Protein AF-A0A939RDA8-F1 (afdb_monomer_lite)

pLDDT: mean 87.81, std 14.0, range [32.03, 98.69]

Sequence (303 aa):
MKNTDEQSFYERSKEYAIEKLAKEHYIDKEKCSPEEAKEKAKQRIEALIKPAVIYDIRHSETTLEGIYKRLLISCQNRQQMPNVIKFNKNEKEFSDILKSFNPFEVSKETEEKLYVKFTSIPKFNVNTRHHKNWENFAKSVLDSAKFVSRFKKVEDFKKMIENLDAHFQGSLVLPRLISGEIRGIGLALACDFLKEIGYVEYPKPDVHIKDIIGQLFFKKTKNDKPITDEEAIFKVREIANNANVSAFAVDKILWLIGSGKYYGVNGIEGDIEISADRQEFINEIKKESPFYLYTSRIDAFVL

Foldseek 3Di:
DQPVLLLVVLVLLLQVQLQQQLPQDCCVPVVDDSVVSSVVSNVLLVQQLDADPQQALVDPPHWLLSLLLLLLVLLQPPDCSCVQQVCVVCVVLVCVLCVNSQLLVLLPDDLVSQLVSLVPDVVSVDDPVCSVVSSQSSQQSNLSSVVSVVDPISVSVVVVVCVVCVVPPPDLVQLVVSCVRGRSRDSLSSLVSCCNNNSQLSARLDPLLQVLCCVQQVVDDPPDDTDDRVSSSVVLNSSCVSNVHTSSSSNSSSCCLQFQWRAAGDPRHDIDHDDNCSPVSSVVSCVVDVCSHDDDDPPPPDD

Structure (mmCIF, N/CA/C/O backbone):
data_AF-A0A939RDA8-F1
#
_entry.id   AF-A0A939RDA8-F1
#
loop_
_atom_site.group_PDB
_atom_site.id
_atom_site.type_symbol
_atom_site.label_atom_id
_atom_site.label_alt_id
_atom_site.label_comp_id
_atom_site.label_asym_id
_atom_site.label_entity_id
_atom_site.label_seq_id
_atom_site.pdbx_PDB_ins_code
_atom_site.Cartn_x
_atom_site.Cartn_y
_atom_site.Cartn_z
_atom_site.occupancy
_atom_site.B_iso_or_equiv
_atom_site.auth_seq_id
_atom_site.auth_comp_id
_atom_site.auth_asym_id
_atom_site.auth_atom_id
_atom_site.pdbx_PDB_model_num
ATOM 1 N N . MET A 1 1 ? -16.575 -23.150 14.965 1.00 38.44 1 MET A N 1
ATOM 2 C CA . MET A 1 1 ? -17.420 -22.123 15.619 1.00 38.44 1 MET A CA 1
ATOM 3 C C . MET A 1 1 ? -16.765 -20.781 15.349 1.00 38.44 1 MET A C 1
ATOM 5 O O . MET A 1 1 ? -15.559 -20.703 15.536 1.00 38.44 1 MET A O 1
ATOM 9 N N . LYS A 1 2 ? -17.496 -19.780 14.838 1.00 44.53 2 LYS A N 1
ATOM 10 C CA . LYS A 1 2 ? -16.940 -18.430 14.645 1.00 44.53 2 LYS A CA 1
ATOM 11 C C . LYS A 1 2 ? -16.519 -17.883 16.007 1.00 44.53 2 LYS A C 1
ATOM 13 O O . LYS A 1 2 ? -17.305 -17.974 16.949 1.00 44.53 2 LYS A O 1
ATOM 18 N N . ASN A 1 3 ? -15.302 -17.361 16.113 1.00 52.97 3 ASN A N 1
ATOM 19 C CA . ASN A 1 3 ? -14.880 -16.677 17.324 1.00 52.97 3 ASN A CA 1
ATOM 20 C C . ASN A 1 3 ? -15.611 -15.327 17.373 1.00 52.97 3 ASN A C 1
ATOM 22 O O . ASN A 1 3 ? -15.297 -14.420 16.601 1.00 52.97 3 ASN A O 1
ATOM 26 N N . THR A 1 4 ? -16.633 -15.222 18.226 1.00 59.22 4 THR A N 1
ATOM 27 C CA . THR A 1 4 ? -17.457 -14.013 18.391 1.00 59.22 4 THR A CA 1
ATOM 28 C C . THR A 1 4 ? -16.614 -12.787 18.733 1.00 59.22 4 THR A C 1
ATOM 30 O O . THR A 1 4 ? -16.971 -11.672 18.351 1.00 59.22 4 THR A O 1
ATOM 33 N N . ASP A 1 5 ? -15.459 -12.997 19.366 1.00 67.25 5 ASP A N 1
ATOM 34 C CA . ASP A 1 5 ? -14.543 -11.925 19.732 1.00 67.25 5 ASP A CA 1
ATOM 35 C C . ASP A 1 5 ? -13.880 -11.312 18.496 1.00 67.25 5 ASP A C 1
ATOM 37 O O . ASP A 1 5 ? -13.836 -10.095 18.378 1.00 67.25 5 ASP A O 1
ATOM 41 N N . GLU A 1 6 ? -13.453 -12.097 17.507 1.00 66.19 6 GLU A N 1
ATOM 42 C CA . GLU A 1 6 ? -12.806 -11.536 16.311 1.00 66.19 6 GLU A CA 1
ATOM 43 C C . GLU A 1 6 ? -13.795 -10.853 15.358 1.00 66.19 6 GLU A C 1
ATOM 45 O O . GLU A 1 6 ? -13.465 -9.818 14.779 1.00 66.19 6 GLU A O 1
ATOM 50 N N . GLN A 1 7 ? -15.038 -11.343 15.262 1.00 66.31 7 GLN A N 1
ATOM 51 C CA . GLN A 1 7 ? -16.107 -10.599 14.583 1.00 66.31 7 GLN A CA 1
ATOM 52 C C . GLN A 1 7 ? -16.336 -9.237 15.259 1.00 66.31 7 GLN A C 1
ATOM 54 O O . GLN A 1 7 ? -16.459 -8.213 14.587 1.00 66.31 7 GLN A O 1
ATOM 59 N N . SER A 1 8 ? -16.325 -9.205 16.595 1.00 80.88 8 SER A N 1
ATOM 60 C CA . SER A 1 8 ? -16.447 -7.957 17.352 1.00 80.88 8 SER A CA 1
ATOM 61 C C . SER A 1 8 ? -15.227 -7.035 17.213 1.00 80.88 8 SER A C 1
ATOM 63 O O . SER A 1 8 ? -15.342 -5.842 17.484 1.00 80.88 8 SER A O 1
ATOM 65 N N . PHE A 1 9 ? -14.055 -7.548 16.815 1.00 90.75 9 PHE A N 1
ATOM 66 C CA . PHE A 1 9 ? -12.846 -6.735 16.665 1.00 90.75 9 PHE A CA 1
ATOM 67 C C . PHE A 1 9 ? -12.970 -5.756 15.503 1.00 90.75 9 PHE A C 1
ATOM 69 O O . PHE A 1 9 ? -12.681 -4.568 15.659 1.00 90.75 9 PHE A O 1
ATOM 76 N N . TYR A 1 10 ? -13.401 -6.251 14.341 1.00 93.06 10 TYR A N 1
ATOM 77 C CA . TYR A 1 10 ? -13.527 -5.429 13.142 1.00 93.06 10 TYR A CA 1
ATOM 78 C C . TYR A 1 10 ? -14.544 -4.300 13.342 1.00 93.06 10 TYR A C 1
ATOM 80 O O . TYR A 1 10 ? -14.212 -3.139 13.105 1.00 93.06 10 TYR A O 1
ATOM 88 N N . GLU A 1 11 ? -15.737 -4.619 13.852 1.00 92.94 11 GLU A N 1
ATOM 89 C CA . GLU A 1 11 ? -16.788 -3.619 14.084 1.00 92.94 11 GLU A CA 1
ATOM 90 C C . GLU A 1 11 ? -16.363 -2.565 15.111 1.00 92.94 11 GLU A C 1
ATOM 92 O O . GLU A 1 11 ? -16.561 -1.375 14.882 1.00 92.94 11 GLU A O 1
ATOM 97 N N . ARG A 1 12 ? -15.679 -2.962 16.193 1.00 93.12 12 ARG A N 1
ATOM 98 C CA . ARG A 1 12 ? -15.132 -2.001 17.166 1.00 93.12 12 ARG A CA 1
ATOM 99 C C . ARG A 1 12 ? -14.032 -1.126 16.589 1.00 93.12 12 ARG A C 1
ATOM 101 O O . ARG A 1 12 ? -13.995 0.068 16.857 1.00 93.12 12 ARG A O 1
ATOM 108 N N . SER A 1 13 ? -13.156 -1.700 15.769 1.00 95.25 13 SER A N 1
ATOM 109 C CA . SER A 1 13 ? -12.127 -0.930 15.060 1.00 95.25 13 SER A CA 1
ATOM 110 C C . SER A 1 13 ? -12.766 0.103 14.131 1.00 95.25 13 SER A C 1
ATOM 112 O O . SER A 1 13 ? -12.317 1.247 14.062 1.00 95.25 13 SER A O 1
ATOM 114 N N . LYS A 1 14 ? -13.839 -0.289 13.434 1.00 96.06 14 LYS A N 1
ATOM 115 C CA . LYS A 1 14 ? -14.602 0.601 12.560 1.00 96.06 14 LYS A CA 1
ATOM 116 C C . LYS A 1 14 ? -15.269 1.724 13.348 1.00 96.06 14 LYS A C 1
ATOM 118 O O . LYS A 1 14 ? -15.107 2.882 12.970 1.00 96.06 14 LYS A O 1
ATOM 123 N N . GLU A 1 15 ? -15.960 1.397 14.435 1.00 95.75 15 GLU A N 1
ATOM 124 C CA . GLU A 1 15 ? -16.638 2.386 15.275 1.00 95.75 15 GLU A CA 1
ATOM 125 C C . GLU A 1 15 ? -15.646 3.377 15.893 1.00 95.75 15 GLU A C 1
ATOM 127 O O . GLU A 1 15 ? -15.841 4.583 15.765 1.00 95.75 15 GLU A O 1
ATOM 132 N N . TYR A 1 16 ? -14.519 2.898 16.432 1.00 96.19 16 TYR A N 1
ATOM 133 C CA . TYR A 1 16 ? -13.460 3.762 16.962 1.00 96.19 16 TYR A CA 1
ATOM 134 C C . TYR A 1 16 ? -12.966 4.776 15.921 1.00 96.19 16 TYR A C 1
ATOM 136 O O . TYR A 1 16 ? -12.852 5.972 16.197 1.00 96.19 16 TYR A O 1
ATOM 144 N N . ALA A 1 17 ? -12.692 4.321 14.693 1.00 96.75 17 ALA A N 1
ATOM 145 C CA . ALA A 1 17 ? -12.254 5.209 13.620 1.00 96.75 17 ALA A CA 1
ATOM 146 C C . ALA A 1 17 ? -13.326 6.259 13.265 1.00 96.75 17 ALA A C 1
ATOM 148 O O . ALA A 1 17 ? -12.982 7.416 13.013 1.00 96.75 17 ALA A O 1
ATOM 149 N N . ILE A 1 18 ? -14.611 5.874 13.269 1.00 97.62 18 ILE A N 1
ATOM 150 C CA . ILE A 1 18 ? -15.746 6.780 13.029 1.00 97.62 18 ILE A CA 1
ATOM 151 C C . ILE A 1 18 ? -15.811 7.844 14.119 1.00 97.62 18 ILE A C 1
ATOM 153 O O . ILE A 1 18 ? -15.819 9.032 13.804 1.00 97.62 18 ILE A O 1
ATOM 157 N N . GLU A 1 19 ? -15.835 7.438 15.386 1.00 96.88 19 GLU A N 1
ATOM 158 C CA . GLU A 1 19 ? -15.962 8.351 16.522 1.00 96.88 19 GLU A CA 1
ATOM 159 C C . GLU A 1 19 ? -14.789 9.327 16.595 1.00 96.88 19 GLU A C 1
ATOM 161 O O . GLU A 1 19 ? -14.977 10.532 16.792 1.00 96.88 19 GLU A O 1
ATOM 166 N N . LYS A 1 20 ? -13.576 8.829 16.350 1.00 96.25 20 LYS A N 1
ATOM 167 C CA . LYS A 1 20 ? -12.375 9.656 16.365 1.00 96.25 20 LYS A CA 1
ATOM 168 C C . LYS A 1 20 ? -12.362 10.687 15.240 1.00 96.25 20 LYS A C 1
ATOM 170 O O . LYS A 1 20 ? -12.092 11.862 15.491 1.00 96.25 20 LYS A O 1
ATOM 175 N N . LEU A 1 21 ? -12.684 10.276 14.012 1.00 96.88 21 LEU A N 1
ATOM 176 C CA . LEU A 1 21 ? -12.775 11.191 12.874 1.00 96.88 21 LEU A CA 1
ATOM 177 C C . LEU A 1 21 ? -13.905 12.219 13.065 1.00 96.88 21 LEU A C 1
ATOM 179 O O . LEU A 1 21 ? -13.706 13.405 12.791 1.00 96.88 21 LEU A O 1
ATOM 183 N N . ALA A 1 22 ? -15.068 11.778 13.557 1.00 97.75 22 ALA A N 1
ATOM 184 C CA . ALA A 1 22 ? -16.199 12.641 13.892 1.00 97.75 22 ALA A CA 1
ATOM 185 C C . ALA A 1 22 ? -15.774 13.743 14.867 1.00 97.75 22 ALA A C 1
ATOM 187 O O . ALA A 1 22 ? -15.977 14.924 14.590 1.00 97.75 22 ALA A O 1
ATOM 188 N N . LYS A 1 23 ? -15.113 13.364 15.963 1.00 97.38 23 LYS A N 1
ATOM 189 C CA . LYS A 1 23 ? -14.640 14.290 16.991 1.00 97.38 23 LYS A CA 1
ATOM 190 C C . LYS A 1 23 ? -13.572 15.254 16.472 1.00 97.38 23 LYS A C 1
ATOM 192 O O . LYS A 1 23 ? -13.811 16.456 16.416 1.00 97.38 23 LYS A O 1
ATOM 197 N N . GLU A 1 24 ? -12.414 14.743 16.055 1.00 97.00 24 GLU A N 1
ATOM 198 C CA . GLU A 1 24 ? -11.230 15.582 15.807 1.00 97.00 24 GLU A CA 1
ATOM 199 C C . GLU A 1 24 ? -11.318 16.436 14.540 1.00 97.00 24 GLU A C 1
ATOM 201 O O . GLU A 1 24 ? -10.601 17.434 14.405 1.00 97.00 24 GLU A O 1
ATOM 206 N N . HIS A 1 25 ? -12.141 16.031 13.574 1.00 96.06 25 HIS A N 1
ATOM 207 C CA . HIS A 1 25 ? -12.300 16.776 12.336 1.00 96.06 25 HIS A CA 1
ATOM 208 C C . HIS A 1 25 ? -13.649 17.478 12.279 1.00 96.06 25 HIS A C 1
ATOM 210 O O . HIS A 1 25 ? -13.706 18.706 12.280 1.00 96.06 25 HIS A O 1
ATOM 216 N N . TYR A 1 26 ? -14.739 16.722 12.248 1.00 96.75 26 TYR A N 1
ATOM 217 C CA . TYR A 1 26 ? -16.038 17.308 11.943 1.00 96.75 26 TYR A CA 1
ATOM 218 C C . TYR A 1 26 ? -16.594 18.159 13.092 1.00 96.75 26 TYR A C 1
ATOM 220 O O . TYR A 1 26 ? -17.132 19.232 12.835 1.00 96.75 26 TYR A O 1
ATOM 228 N N . ILE A 1 27 ? -16.418 17.753 14.353 1.00 97.44 27 ILE A N 1
ATOM 229 C CA . ILE A 1 27 ? -16.834 18.555 15.516 1.00 97.44 27 ILE A CA 1
ATOM 230 C C . ILE A 1 27 ? -15.793 19.643 15.807 1.00 97.44 27 ILE A C 1
ATOM 232 O O . ILE A 1 27 ? -16.111 20.834 15.825 1.00 97.44 27 ILE A O 1
ATOM 236 N N . ASP A 1 28 ? -14.531 19.263 16.010 1.00 96.31 28 ASP A N 1
ATOM 237 C CA . ASP A 1 28 ? -13.519 20.196 16.511 1.00 96.31 28 ASP A CA 1
ATOM 238 C C . ASP A 1 28 ? -13.074 21.227 15.467 1.00 96.31 28 ASP A C 1
ATOM 240 O O . ASP A 1 28 ? -12.824 22.384 15.828 1.00 96.31 28 ASP A O 1
ATOM 244 N N . LYS A 1 29 ? -13.008 20.849 14.182 1.00 94.31 29 LYS A N 1
ATOM 245 C CA . LYS A 1 29 ? -12.566 21.739 13.093 1.00 94.31 29 LYS A CA 1
ATOM 246 C C . LYS A 1 29 ? -13.738 22.295 12.288 1.00 94.31 29 LYS A C 1
ATOM 248 O O . LYS A 1 29 ? -13.811 23.510 12.133 1.00 94.31 29 LYS A O 1
ATOM 253 N N . GLU A 1 30 ? -14.656 21.449 11.816 1.00 94.62 30 GLU A N 1
ATOM 254 C CA . GLU A 1 30 ? -15.789 21.898 10.983 1.00 94.62 30 GLU A CA 1
ATOM 255 C C . GLU A 1 30 ? -17.011 22.380 11.780 1.00 94.62 30 GLU A C 1
ATOM 257 O O . GLU A 1 30 ? -17.915 22.967 11.193 1.00 94.62 30 GLU A O 1
ATOM 262 N N . LYS A 1 31 ? -17.045 22.183 13.106 1.00 96.25 31 LYS A N 1
ATOM 263 C CA . LYS A 1 31 ? -18.152 22.620 13.980 1.00 96.25 31 LYS A CA 1
ATOM 264 C C . LYS A 1 31 ? -19.515 22.017 13.611 1.00 96.25 31 LYS A C 1
ATOM 266 O O . LYS A 1 31 ? -20.548 22.639 13.847 1.00 96.25 31 LYS A O 1
ATOM 271 N N . CYS A 1 32 ? -19.520 20.799 13.073 1.00 95.81 32 CYS A N 1
ATOM 272 C CA . CYS A 1 32 ? -20.734 20.012 12.856 1.00 95.81 32 CYS A CA 1
ATOM 273 C C . CYS A 1 32 ? -21.397 19.630 14.193 1.00 95.81 32 CYS A C 1
ATOM 275 O O . CYS A 1 32 ? -20.727 19.518 15.225 1.00 95.81 32 CYS A O 1
ATOM 277 N N . SER A 1 33 ? -22.705 19.358 14.162 1.00 97.69 33 SER A N 1
ATOM 278 C CA . SER A 1 33 ? -23.384 18.678 15.279 1.00 97.69 33 SER A CA 1
ATOM 279 C C . SER A 1 33 ? -22.836 17.250 15.469 1.00 97.69 33 SER A C 1
ATOM 281 O O . SER A 1 33 ? -22.337 16.670 14.499 1.00 97.69 33 SER A O 1
ATOM 283 N N . PRO A 1 34 ? -22.916 16.652 16.675 1.00 97.56 34 PRO A N 1
ATOM 284 C CA . PRO A 1 34 ? -22.440 15.285 16.906 1.00 97.56 34 PRO A CA 1
ATOM 285 C C . PRO A 1 34 ? -23.037 14.245 15.947 1.00 97.56 34 PRO A C 1
ATOM 287 O O . PRO A 1 34 ? -22.317 13.386 15.437 1.00 97.56 34 PRO A O 1
ATOM 290 N N . GLU A 1 35 ? -24.333 14.344 15.659 1.00 97.12 35 GLU A N 1
ATOM 291 C CA . GLU A 1 35 ? -25.050 13.436 14.764 1.00 97.12 35 GLU A CA 1
ATOM 292 C C . GLU A 1 35 ? -24.563 13.574 13.317 1.00 97.12 35 GLU A C 1
ATOM 294 O O . GLU A 1 35 ? -24.248 12.578 12.662 1.00 97.12 35 GLU A O 1
ATOM 299 N N . GLU A 1 36 ? -24.436 14.811 12.831 1.00 97.50 36 GLU A N 1
ATOM 300 C CA . GLU A 1 36 ? -23.928 15.097 11.487 1.00 97.50 36 GLU A CA 1
ATOM 301 C C . GLU A 1 36 ? -22.466 14.659 11.332 1.00 97.50 36 GLU A C 1
ATOM 303 O O . GLU A 1 36 ? -22.092 14.059 10.323 1.00 97.50 36 GLU A O 1
ATOM 308 N N . ALA A 1 37 ? -21.637 14.925 12.343 1.00 97.75 37 ALA A N 1
ATOM 309 C CA . ALA A 1 37 ? -20.233 14.544 12.357 1.00 97.75 37 ALA A CA 1
ATOM 310 C C . ALA A 1 37 ? -20.053 13.025 12.256 1.00 97.75 37 ALA A C 1
ATOM 312 O O . ALA A 1 37 ? -19.217 12.552 11.480 1.00 97.75 37 ALA A O 1
ATOM 313 N N . LYS A 1 38 ? -20.853 12.261 13.011 1.00 97.88 38 LYS A N 1
ATOM 314 C CA . LYS A 1 38 ? -20.822 10.796 12.986 1.00 97.88 38 LYS A CA 1
ATOM 315 C C . LYS A 1 38 ? -21.225 10.251 11.619 1.00 97.88 38 LYS A C 1
ATOM 317 O O . LYS A 1 38 ? -20.547 9.369 11.094 1.00 97.88 38 LYS A O 1
ATOM 322 N N . GLU A 1 39 ? -22.274 10.804 11.015 1.00 97.56 39 GLU A N 1
ATOM 323 C CA . GLU A 1 39 ? -22.736 10.382 9.691 1.00 97.56 39 GLU A CA 1
ATOM 324 C C . GLU A 1 39 ? -21.702 10.692 8.595 1.00 97.56 39 GLU A C 1
ATOM 326 O O . GLU A 1 39 ? -21.348 9.808 7.812 1.00 97.56 39 GLU A O 1
ATOM 331 N N . LYS A 1 40 ? -21.118 11.899 8.585 1.00 95.88 40 LYS A N 1
ATOM 332 C CA . LYS A 1 40 ? -20.044 12.257 7.641 1.00 95.88 40 LYS A CA 1
ATOM 333 C C . LYS A 1 40 ? -18.812 11.356 7.794 1.00 95.88 40 LYS A C 1
ATOM 335 O O . LYS A 1 40 ? -18.262 10.880 6.797 1.00 95.88 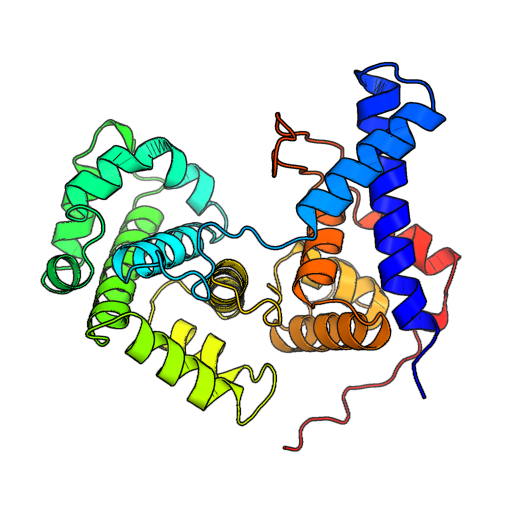40 LYS A O 1
ATOM 340 N N . ALA A 1 41 ? -18.389 11.086 9.031 1.00 96.88 41 ALA A N 1
ATOM 341 C CA . ALA A 1 41 ? -17.267 10.191 9.310 1.00 96.88 41 ALA A CA 1
ATOM 342 C C . ALA A 1 41 ? -17.539 8.759 8.834 1.00 96.88 41 ALA A C 1
ATOM 344 O O . ALA A 1 41 ? -16.684 8.151 8.183 1.00 96.88 41 ALA A O 1
ATOM 345 N N . LYS A 1 42 ? -18.747 8.247 9.090 1.00 96.62 42 LYS A N 1
ATOM 346 C CA . LYS A 1 42 ? -19.192 6.933 8.623 1.00 96.62 42 LYS A CA 1
ATOM 347 C C . LYS A 1 42 ? -19.158 6.833 7.101 1.00 96.62 42 LYS A C 1
ATOM 349 O O . LYS A 1 42 ? -18.543 5.904 6.583 1.00 96.62 42 LYS A O 1
ATOM 354 N N . GLN A 1 43 ? -19.734 7.801 6.388 1.00 94.75 43 GLN A N 1
ATOM 355 C CA . GLN A 1 43 ? -19.733 7.827 4.920 1.00 94.75 43 GLN A CA 1
ATOM 356 C C . GLN A 1 43 ? -18.311 7.792 4.350 1.00 94.75 43 GLN A C 1
ATOM 358 O O . GLN A 1 43 ? -18.015 7.009 3.443 1.00 94.75 43 GLN A O 1
ATOM 363 N N . ARG A 1 44 ? -17.396 8.585 4.923 1.00 94.75 44 ARG A N 1
ATOM 364 C CA . ARG A 1 44 ? -15.987 8.607 4.510 1.00 94.75 44 ARG A CA 1
ATOM 365 C C . ARG A 1 44 ? -15.284 7.274 4.759 1.00 94.75 44 ARG A C 1
ATOM 367 O O . ARG A 1 44 ? -14.608 6.771 3.862 1.00 94.75 44 ARG A O 1
ATOM 374 N N . ILE A 1 45 ? -15.465 6.664 5.928 1.00 94.94 45 ILE A N 1
ATOM 375 C CA . ILE A 1 45 ? -14.861 5.359 6.236 1.00 94.94 45 ILE A CA 1
ATOM 376 C C . ILE A 1 45 ? -15.431 4.258 5.338 1.00 94.94 45 ILE A C 1
ATOM 378 O O . ILE A 1 45 ? -14.664 3.460 4.803 1.00 94.94 45 ILE A O 1
ATOM 382 N N . GLU A 1 46 ? -16.742 4.239 5.098 1.00 93.56 46 GLU A N 1
ATOM 383 C CA . GLU A 1 46 ? -17.390 3.258 4.218 1.00 93.56 46 GLU A CA 1
ATOM 384 C C . GLU A 1 46 ? -16.947 3.372 2.756 1.00 93.56 46 GLU A C 1
ATOM 386 O O . GLU A 1 46 ? -16.892 2.363 2.047 1.00 93.56 46 GLU A O 1
ATOM 391 N N . ALA A 1 47 ? -16.593 4.575 2.305 1.00 91.69 47 ALA A N 1
ATOM 392 C CA . ALA A 1 47 ? -15.985 4.779 0.999 1.00 91.69 47 ALA A CA 1
ATOM 393 C C . ALA A 1 47 ? -14.527 4.285 0.951 1.00 91.69 47 ALA A C 1
ATOM 395 O O . ALA A 1 47 ? -14.117 3.712 -0.057 1.00 91.69 47 ALA A O 1
ATOM 396 N N . LEU A 1 48 ? -13.757 4.467 2.031 1.00 91.69 48 LEU A N 1
ATOM 397 C CA . LEU A 1 48 ? -12.334 4.105 2.108 1.00 91.69 48 LEU A CA 1
ATOM 398 C C . LEU A 1 48 ? -12.082 2.598 2.230 1.00 91.69 48 LEU A C 1
ATOM 400 O O . LEU A 1 48 ? -11.091 2.103 1.691 1.00 91.69 48 LEU A O 1
ATOM 404 N N . ILE A 1 49 ? -12.961 1.861 2.917 1.00 91.25 49 ILE A N 1
ATOM 405 C CA . ILE A 1 49 ? -12.853 0.397 3.086 1.00 91.25 49 ILE A CA 1
ATOM 406 C C . ILE A 1 49 ? -13.294 -0.396 1.847 1.00 91.25 49 ILE A C 1
ATOM 408 O O . ILE A 1 49 ? -13.284 -1.627 1.871 1.00 91.25 49 ILE A O 1
ATOM 412 N N . LYS A 1 50 ? -13.659 0.289 0.759 1.00 86.88 50 LYS A N 1
ATOM 413 C CA . LYS A 1 50 ? -13.896 -0.313 -0.554 1.00 86.88 50 LYS A CA 1
ATOM 414 C C . LYS A 1 50 ? -12.641 -0.137 -1.420 1.00 86.88 50 LYS A C 1
ATOM 416 O O . LYS A 1 50 ? -12.099 0.968 -1.471 1.00 86.88 50 LYS A O 1
ATOM 421 N N . PRO A 1 51 ? -12.155 -1.192 -2.094 1.00 76.69 51 PRO A N 1
ATOM 422 C CA . PRO A 1 51 ? -11.005 -1.079 -2.985 1.00 76.69 51 PRO A CA 1
ATOM 423 C C . PRO A 1 51 ? -11.291 -0.096 -4.126 1.00 76.69 51 PRO A C 1
ATOM 425 O O . PRO A 1 51 ? -12.409 -0.023 -4.639 1.00 76.69 51 PRO A O 1
ATOM 428 N N . ALA A 1 52 ? -10.270 0.663 -4.525 1.00 69.50 52 ALA A N 1
ATOM 429 C CA . ALA A 1 52 ? -10.370 1.553 -5.672 1.00 69.50 52 ALA A CA 1
ATOM 430 C C . ALA A 1 52 ? -10.423 0.735 -6.970 1.00 69.50 52 ALA A C 1
ATOM 432 O O . ALA A 1 52 ? -9.594 -0.139 -7.203 1.00 69.50 52 ALA A O 1
ATOM 433 N N . VAL A 1 53 ? -11.373 1.072 -7.837 1.00 67.62 53 VAL A N 1
ATOM 434 C CA . VAL A 1 53 ? -11.630 0.363 -9.101 1.00 67.62 53 VAL A CA 1
ATOM 435 C C . VAL A 1 53 ? -10.548 0.622 -10.165 1.00 67.62 53 VAL A C 1
ATOM 437 O O . VAL A 1 53 ? -10.355 -0.177 -11.072 1.00 67.62 53 VAL A O 1
ATOM 440 N N . ILE A 1 54 ? -9.802 1.724 -10.050 1.00 63.59 54 ILE A N 1
ATOM 441 C CA . ILE A 1 54 ? -8.948 2.264 -11.127 1.00 63.59 54 ILE A CA 1
ATOM 442 C C . ILE A 1 54 ? -7.865 1.279 -11.602 1.00 63.59 54 ILE A C 1
ATOM 444 O O . ILE A 1 54 ? -7.521 1.267 -12.781 1.00 63.59 54 ILE A O 1
ATOM 448 N N . TYR A 1 55 ? -7.319 0.460 -10.702 1.00 62.91 55 TYR A N 1
ATOM 449 C CA . TYR A 1 55 ? -6.290 -0.534 -11.035 1.00 62.91 55 TYR A CA 1
ATOM 450 C C . TYR A 1 55 ? -6.799 -1.970 -10.941 1.00 62.91 55 TYR A C 1
ATOM 452 O O . TYR A 1 55 ? -6.018 -2.904 -11.119 1.00 62.91 55 TYR A O 1
ATOM 460 N N . ASP A 1 56 ? -8.087 -2.146 -10.656 1.00 75.94 56 ASP A N 1
ATOM 461 C CA . ASP A 1 56 ? -8.682 -3.455 -10.483 1.00 75.94 56 ASP A CA 1
ATOM 462 C C . ASP A 1 56 ? -8.695 -4.186 -11.822 1.00 75.94 56 ASP A C 1
ATOM 464 O O . ASP A 1 56 ? -9.466 -3.860 -12.725 1.00 75.94 56 ASP A O 1
ATOM 468 N N . ILE A 1 57 ? -7.840 -5.202 -11.937 1.00 74.56 57 ILE A N 1
ATOM 469 C CA . ILE A 1 57 ? -7.649 -5.921 -13.193 1.00 74.56 57 ILE A CA 1
ATOM 470 C C . ILE A 1 57 ? -8.918 -6.647 -13.635 1.00 74.56 57 ILE A C 1
ATOM 472 O O . ILE A 1 57 ? -9.001 -7.066 -14.785 1.00 74.56 57 ILE A O 1
ATOM 476 N N . ARG A 1 58 ? -9.919 -6.818 -12.764 1.00 68.31 58 ARG A N 1
ATOM 477 C CA . ARG A 1 58 ? -11.222 -7.389 -13.131 1.00 68.31 58 ARG A CA 1
ATOM 478 C C . ARG A 1 58 ? -12.007 -6.470 -14.072 1.00 68.31 58 ARG A C 1
ATOM 480 O O . ARG A 1 58 ? -12.924 -6.946 -14.736 1.00 68.31 58 ARG A O 1
ATOM 487 N N . HIS A 1 59 ? -11.621 -5.200 -14.196 1.00 73.19 59 HIS A N 1
ATOM 488 C CA . HIS A 1 59 ? -12.177 -4.282 -15.181 1.00 73.19 59 HIS A CA 1
ATOM 489 C C . HIS A 1 59 ? -11.556 -4.498 -16.566 1.00 73.19 59 HIS A C 1
ATOM 491 O O . HIS A 1 59 ? -10.358 -4.733 -16.718 1.00 73.19 59 HIS A O 1
ATOM 497 N N . SER A 1 60 ? -12.388 -4.412 -17.606 1.00 66.81 60 SER A N 1
ATOM 498 C CA . SER A 1 60 ? -11.991 -4.668 -18.998 1.00 66.81 60 SER A CA 1
ATOM 499 C C . SER A 1 60 ? -11.007 -3.645 -19.569 1.00 66.81 60 SER A C 1
ATOM 501 O O . SER A 1 60 ? -10.390 -3.908 -20.594 1.00 66.81 60 SER A O 1
ATOM 503 N N . GLU A 1 61 ? -10.870 -2.482 -18.931 1.00 76.81 61 GLU A N 1
ATOM 504 C CA . GLU A 1 61 ? -10.021 -1.379 -19.397 1.00 76.81 61 GLU A CA 1
ATOM 505 C C . GLU A 1 61 ? -8.583 -1.449 -18.864 1.00 76.81 61 GLU A C 1
ATOM 507 O O . GLU A 1 61 ? -7.731 -0.663 -19.276 1.00 76.81 61 GLU A O 1
ATOM 512 N N . THR A 1 62 ? -8.278 -2.373 -17.947 1.00 85.06 62 THR A N 1
ATOM 513 C CA . THR A 1 62 ? -6.924 -2.489 -17.400 1.00 85.06 62 THR A CA 1
ATOM 514 C C . THR A 1 62 ? -5.942 -2.972 -18.465 1.00 85.06 62 THR A C 1
ATOM 516 O O . THR A 1 62 ? -6.187 -3.965 -19.146 1.00 85.06 62 THR A O 1
ATOM 519 N N . THR A 1 63 ? -4.792 -2.302 -18.569 1.00 93.06 63 THR A N 1
ATOM 520 C CA . THR A 1 63 ? -3.702 -2.645 -19.494 1.00 93.06 63 THR A CA 1
ATOM 521 C C . THR A 1 63 ? -2.449 -3.114 -18.750 1.00 93.06 63 THR A C 1
ATOM 523 O O . THR A 1 63 ? -2.323 -2.935 -17.534 1.00 93.06 63 THR A O 1
ATOM 526 N N . LEU A 1 64 ? -1.482 -3.694 -19.471 1.00 95.69 64 LEU A N 1
ATOM 527 C CA . LEU A 1 64 ? -0.182 -4.058 -18.890 1.00 95.69 64 LEU A CA 1
ATOM 528 C C . LEU A 1 64 ? 0.597 -2.817 -18.427 1.00 95.69 64 LEU A C 1
ATOM 530 O O . LEU A 1 64 ? 1.279 -2.876 -17.407 1.00 95.69 64 LEU A O 1
ATOM 534 N N . GLU A 1 65 ? 0.450 -1.687 -19.119 1.00 96.00 65 GLU A N 1
ATOM 535 C CA . GLU A 1 65 ? 0.978 -0.381 -18.714 1.00 96.00 65 GLU A CA 1
ATOM 536 C C . GLU A 1 65 ? 0.369 0.070 -17.381 1.00 96.00 65 GLU A C 1
ATOM 538 O O . GLU A 1 65 ? 1.087 0.533 -16.494 1.00 96.00 65 GLU A O 1
ATOM 543 N N . GLY A 1 66 ? -0.944 -0.119 -17.201 1.00 94.06 66 GLY A N 1
ATOM 544 C CA . GLY A 1 66 ? -1.639 0.173 -15.946 1.00 94.06 66 GLY A CA 1
ATOM 545 C C . GLY A 1 66 ? -1.141 -0.691 -14.784 1.00 94.06 66 GLY A C 1
ATOM 546 O O . GLY A 1 66 ? -0.840 -0.168 -13.708 1.00 94.06 66 GLY A O 1
ATOM 547 N N . ILE A 1 67 ? -0.975 -1.998 -15.016 1.00 95.12 67 ILE A N 1
ATOM 548 C CA . ILE A 1 67 ? -0.413 -2.938 -14.032 1.00 95.12 67 ILE A CA 1
ATOM 549 C C . ILE A 1 67 ? 1.025 -2.547 -13.677 1.00 95.12 67 ILE A C 1
ATOM 551 O O . ILE A 1 67 ? 1.373 -2.458 -12.498 1.00 95.12 67 ILE A O 1
ATOM 555 N N . TYR A 1 68 ? 1.851 -2.263 -14.685 1.00 97.50 68 TYR A N 1
ATOM 556 C CA . TYR A 1 68 ? 3.228 -1.827 -14.490 1.00 97.50 68 TYR A CA 1
ATOM 557 C C . TYR A 1 68 ? 3.292 -0.530 -13.680 1.00 97.50 68 TYR A C 1
ATOM 559 O O . TYR A 1 68 ? 3.993 -0.469 -12.671 1.00 97.50 68 TYR A O 1
ATOM 567 N N . LYS A 1 69 ? 2.497 0.481 -14.040 1.00 96.00 69 LYS A N 1
ATOM 568 C CA . LYS A 1 69 ? 2.403 1.744 -13.300 1.00 96.00 69 LYS A CA 1
ATOM 569 C C . LYS A 1 69 ? 2.013 1.516 -11.836 1.00 96.00 69 LYS A C 1
ATOM 571 O O . LYS A 1 69 ? 2.650 2.079 -10.945 1.00 96.00 69 LYS A O 1
ATOM 576 N N . ARG A 1 70 ? 1.016 0.668 -11.558 1.00 94.50 70 ARG A N 1
ATOM 577 C CA . ARG A 1 70 ? 0.594 0.337 -10.185 1.00 94.50 70 ARG A CA 1
ATOM 578 C C . ARG A 1 70 ? 1.706 -0.342 -9.387 1.00 94.50 70 ARG A C 1
ATOM 580 O O . ARG A 1 70 ? 1.926 0.003 -8.225 1.00 94.50 70 ARG A O 1
ATOM 587 N N . LEU A 1 71 ? 2.459 -1.239 -10.017 1.00 95.81 71 LEU A N 1
ATOM 588 C CA . LEU A 1 71 ? 3.627 -1.878 -9.417 1.00 95.81 71 LEU A CA 1
ATOM 589 C C . LEU A 1 71 ? 4.731 -0.862 -9.074 1.00 95.81 71 LEU A C 1
ATOM 591 O O . LEU A 1 71 ? 5.307 -0.934 -7.988 1.00 95.81 71 LEU A O 1
ATOM 595 N N . LEU A 1 72 ? 4.975 0.142 -9.927 1.00 96.56 72 LEU A N 1
ATOM 596 C CA . LEU A 1 72 ? 5.923 1.227 -9.629 1.00 96.56 72 LEU A CA 1
ATOM 597 C C . LEU A 1 72 ? 5.478 2.095 -8.446 1.00 96.56 72 LEU A C 1
ATOM 599 O O . LEU A 1 72 ? 6.313 2.507 -7.633 1.00 96.56 72 LEU A O 1
ATOM 603 N N . ILE A 1 73 ? 4.171 2.339 -8.306 1.00 94.50 73 ILE A N 1
ATOM 604 C CA . ILE A 1 73 ? 3.624 3.025 -7.130 1.00 94.50 73 ILE A CA 1
ATOM 605 C C . ILE A 1 73 ? 3.912 2.202 -5.868 1.00 94.50 73 ILE A C 1
ATOM 607 O O . ILE A 1 73 ? 4.347 2.766 -4.869 1.00 94.50 73 ILE A O 1
ATOM 611 N N . SER A 1 74 ? 3.765 0.877 -5.907 1.00 94.56 74 SER A N 1
ATOM 612 C CA . SER A 1 74 ? 4.156 0.022 -4.779 1.00 94.56 74 SER A CA 1
ATOM 613 C C . SER A 1 74 ? 5.675 0.018 -4.539 1.00 94.56 74 SER A C 1
ATOM 615 O O . SER A 1 74 ? 6.097 0.075 -3.385 1.00 94.56 74 SER A O 1
ATOM 617 N N . CYS A 1 75 ? 6.509 0.077 -5.586 1.00 94.06 75 CYS A N 1
ATOM 618 C CA . CYS A 1 75 ? 7.970 0.210 -5.454 1.00 94.06 75 CYS A CA 1
ATOM 619 C C . CYS A 1 75 ? 8.376 1.487 -4.702 1.00 94.06 75 CYS A C 1
ATOM 621 O O . CYS A 1 75 ? 9.289 1.459 -3.875 1.00 94.06 75 CYS A O 1
ATOM 623 N N . GLN A 1 76 ? 7.693 2.614 -4.945 1.00 93.38 76 GLN A N 1
ATOM 624 C CA . GLN A 1 76 ? 7.992 3.857 -4.230 1.00 93.38 76 GLN A CA 1
ATOM 625 C C . GLN A 1 76 ? 7.554 3.812 -2.760 1.00 93.38 76 GLN A C 1
ATOM 627 O O . GLN A 1 76 ? 8.053 4.602 -1.971 1.00 93.38 76 GLN A O 1
ATOM 632 N N . ASN A 1 77 ? 6.625 2.935 -2.366 1.00 90.31 77 ASN A N 1
ATOM 633 C CA . ASN A 1 77 ? 6.006 2.946 -1.032 1.00 90.31 77 ASN A CA 1
ATOM 634 C C . ASN A 1 77 ? 6.920 2.422 0.092 1.00 90.31 77 ASN A C 1
ATOM 636 O O . ASN A 1 77 ? 6.479 2.190 1.220 1.00 90.31 77 ASN A O 1
ATOM 640 N N . ARG A 1 78 ? 8.214 2.258 -0.188 1.00 85.56 78 ARG A N 1
ATOM 641 C CA . ARG A 1 78 ? 9.229 1.846 0.776 1.00 85.56 78 ARG A CA 1
ATOM 642 C C . ARG A 1 78 ? 9.711 3.025 1.625 1.00 85.56 78 ARG A C 1
ATOM 644 O O . ARG A 1 78 ? 10.422 3.903 1.141 1.00 85.56 78 ARG A O 1
ATOM 651 N N . GLN A 1 79 ? 9.453 2.980 2.932 1.00 82.06 79 GLN A N 1
ATOM 652 C CA . GLN A 1 79 ? 10.023 3.924 3.907 1.00 82.06 79 GLN A CA 1
ATOM 653 C C . GLN A 1 79 ? 9.823 5.398 3.478 1.00 82.06 79 GLN A C 1
ATOM 655 O O . GLN A 1 79 ? 8.699 5.844 3.287 1.00 82.06 79 GLN A O 1
ATOM 660 N N . GLN A 1 80 ? 10.908 6.161 3.314 1.00 82.31 80 GLN A N 1
ATOM 661 C CA . GLN A 1 80 ? 10.883 7.580 2.945 1.00 82.31 80 GLN A CA 1
ATOM 662 C C . GLN A 1 80 ? 10.760 7.822 1.430 1.00 82.31 80 GLN A C 1
ATOM 664 O O . GLN A 1 80 ? 10.686 8.976 1.007 1.00 82.31 80 GLN A O 1
ATOM 669 N N . MET A 1 81 ? 10.752 6.771 0.601 1.00 88.75 81 MET A N 1
ATOM 670 C CA . MET A 1 81 ? 10.759 6.906 -0.858 1.00 88.75 81 MET A CA 1
ATOM 671 C C . MET A 1 81 ? 9.562 7.680 -1.437 1.00 88.75 81 MET A C 1
ATOM 673 O O . MET A 1 81 ? 9.819 8.443 -2.366 1.00 88.75 81 MET A O 1
ATOM 677 N N . PRO A 1 82 ? 8.323 7.648 -0.900 1.00 90.06 82 PRO A N 1
ATOM 678 C CA . PRO A 1 82 ? 7.233 8.459 -1.458 1.00 90.06 82 PRO A CA 1
ATOM 679 C C . PRO A 1 82 ? 7.535 9.962 -1.433 1.00 90.06 82 PRO A C 1
ATOM 681 O O . PRO A 1 82 ? 7.249 10.680 -2.389 1.00 90.06 82 PRO A O 1
ATOM 684 N N . ASN A 1 83 ? 8.202 10.432 -0.374 1.00 89.31 83 ASN A N 1
ATOM 685 C CA . ASN A 1 83 ? 8.589 11.837 -0.217 1.00 89.31 83 ASN A CA 1
ATOM 686 C C . ASN A 1 83 ? 9.787 12.233 -1.088 1.00 89.31 83 ASN A C 1
ATOM 688 O O . ASN A 1 83 ? 10.016 13.422 -1.307 1.00 89.31 83 ASN A O 1
ATOM 692 N N . VAL A 1 84 ? 10.555 11.253 -1.565 1.00 92.00 84 VAL A N 1
ATOM 693 C CA . VAL A 1 84 ? 11.745 11.457 -2.397 1.00 92.00 84 VAL A CA 1
ATOM 694 C C . VAL A 1 84 ? 11.393 11.351 -3.878 1.00 92.00 84 VAL A C 1
ATOM 696 O O . VAL A 1 84 ? 11.704 12.260 -4.639 1.00 92.00 84 VAL A O 1
ATOM 699 N N . ILE A 1 85 ? 10.726 10.265 -4.272 1.00 94.38 85 ILE A N 1
ATOM 700 C CA . ILE A 1 85 ? 10.372 9.946 -5.660 1.00 94.38 85 ILE A CA 1
ATOM 701 C C . ILE A 1 85 ? 9.176 10.784 -6.123 1.00 94.38 85 ILE A C 1
ATOM 703 O O . ILE A 1 85 ? 9.177 11.301 -7.239 1.00 94.38 85 ILE A O 1
ATOM 707 N N . LYS A 1 86 ? 8.168 10.956 -5.251 1.00 93.38 86 LYS A N 1
ATOM 708 C CA . LYS A 1 86 ? 6.938 11.720 -5.519 1.00 93.38 86 LYS A CA 1
ATOM 709 C C . LYS A 1 86 ? 6.281 11.323 -6.847 1.00 93.38 86 LYS A C 1
ATOM 711 O O . LYS A 1 86 ? 5.894 12.194 -7.626 1.00 93.38 86 LYS A O 1
ATOM 716 N N . PHE A 1 87 ? 6.160 10.018 -7.102 1.00 92.88 87 PHE A N 1
ATOM 717 C CA . PHE A 1 87 ? 5.766 9.471 -8.404 1.00 92.88 87 PHE A CA 1
ATOM 718 C C . PHE A 1 87 ? 4.467 10.086 -8.930 1.00 92.88 87 PHE A C 1
ATOM 720 O O . PHE A 1 87 ? 4.456 10.633 -10.025 1.00 92.88 87 PHE A O 1
ATOM 727 N N . ASN A 1 88 ? 3.410 10.106 -8.111 1.00 88.50 88 ASN A N 1
ATOM 728 C CA . ASN A 1 88 ? 2.101 10.637 -8.512 1.00 88.50 88 ASN A CA 1
ATOM 729 C C . ASN A 1 88 ? 2.155 12.14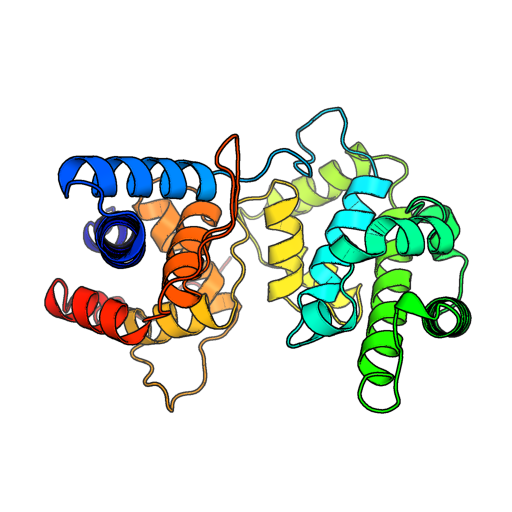3 -8.824 1.00 88.50 88 ASN A C 1
ATOM 731 O O . ASN A 1 88 ? 1.491 12.613 -9.740 1.00 88.50 88 ASN A O 1
ATOM 735 N N . LYS A 1 89 ? 2.976 12.913 -8.095 1.00 91.50 89 LYS A N 1
ATOM 736 C CA . LYS A 1 89 ? 3.135 14.359 -8.331 1.00 91.50 89 LYS A CA 1
ATOM 737 C C . LYS A 1 89 ? 3.876 14.652 -9.639 1.00 91.50 89 LYS A C 1
ATOM 739 O O . LYS A 1 89 ? 3.674 15.707 -10.238 1.00 91.50 89 LYS A O 1
ATOM 744 N N . ASN A 1 90 ? 4.749 13.740 -10.055 1.00 94.25 90 ASN A N 1
ATOM 745 C CA . ASN A 1 90 ? 5.577 13.891 -11.244 1.00 94.25 90 ASN A CA 1
ATOM 746 C C . ASN A 1 90 ? 5.245 12.848 -12.321 1.00 94.25 90 ASN A C 1
ATOM 748 O O . ASN A 1 90 ? 6.120 12.424 -13.076 1.00 94.25 90 ASN A O 1
ATOM 752 N N . GLU A 1 91 ? 3.988 12.400 -12.373 1.00 94.12 91 GLU A N 1
ATOM 753 C CA . GLU A 1 91 ? 3.583 11.287 -13.232 1.00 94.12 91 GLU A CA 1
ATOM 754 C C . GLU A 1 91 ? 3.900 11.555 -14.704 1.00 94.12 91 GLU A C 1
ATOM 756 O O . GLU A 1 91 ? 4.359 10.655 -15.402 1.00 94.12 91 GLU A O 1
ATOM 761 N N . LYS A 1 92 ? 3.714 12.798 -15.162 1.00 95.75 92 LYS A N 1
ATOM 762 C CA . LYS A 1 92 ? 4.024 13.200 -16.535 1.00 95.75 92 LYS A CA 1
ATOM 763 C C . LYS A 1 92 ? 5.495 12.957 -16.874 1.00 95.75 92 LYS A C 1
ATOM 765 O O . LYS A 1 92 ? 5.790 12.312 -17.871 1.00 95.75 92 LYS A O 1
ATOM 770 N N . GLU A 1 93 ? 6.412 13.407 -16.020 1.00 97.12 93 GLU A N 1
ATOM 771 C CA . GLU A 1 93 ? 7.845 13.206 -16.245 1.00 97.12 93 GLU A CA 1
ATOM 772 C C . GLU A 1 93 ? 8.223 11.715 -16.213 1.00 97.12 93 GLU A C 1
ATOM 774 O O . GLU A 1 93 ? 9.054 11.268 -17.003 1.00 97.12 93 GLU A O 1
ATOM 779 N N . PHE A 1 94 ? 7.589 10.923 -15.339 1.00 97.62 94 PHE A N 1
ATOM 780 C CA . PHE A 1 94 ? 7.765 9.469 -15.345 1.00 97.62 94 PHE A CA 1
ATOM 781 C C . PHE A 1 94 ? 7.225 8.826 -16.622 1.00 97.62 94 PHE A C 1
ATOM 783 O O . PHE A 1 94 ? 7.906 7.977 -17.189 1.00 97.62 94 PHE A O 1
ATOM 790 N N . SER A 1 95 ? 6.050 9.241 -17.096 1.00 97.38 95 SER A N 1
ATOM 791 C CA . SER A 1 95 ? 5.465 8.775 -18.354 1.00 97.38 95 SER A CA 1
ATOM 792 C C . SER A 1 95 ? 6.411 9.039 -19.524 1.00 97.38 95 SER A C 1
ATOM 794 O O . SER A 1 95 ? 6.673 8.131 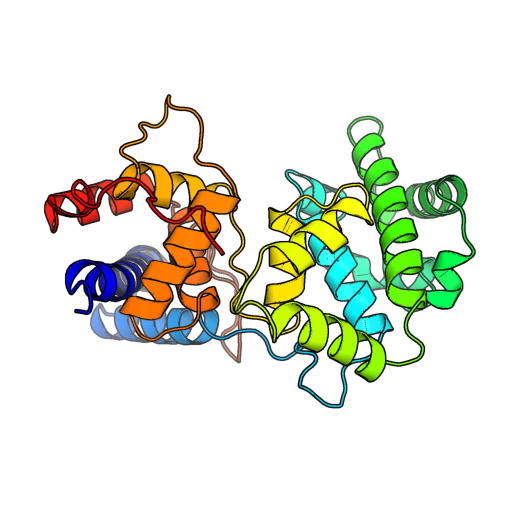-20.307 1.00 97.38 95 SER A O 1
ATOM 796 N N . ASP A 1 96 ? 6.988 10.238 -19.611 1.00 97.12 96 ASP A N 1
ATOM 797 C CA . ASP A 1 96 ? 7.903 10.602 -20.697 1.00 97.12 96 ASP A CA 1
ATOM 798 C C . ASP A 1 96 ? 9.177 9.733 -20.682 1.00 97.12 96 ASP A C 1
ATOM 800 O O . ASP A 1 96 ? 9.581 9.185 -21.709 1.00 97.12 96 ASP A O 1
ATOM 804 N N . ILE A 1 97 ? 9.785 9.525 -19.507 1.00 97.56 97 ILE A N 1
ATOM 805 C CA . ILE A 1 97 ? 10.991 8.686 -19.358 1.00 97.56 97 ILE A CA 1
ATOM 806 C C . ILE A 1 97 ? 10.698 7.210 -19.632 1.00 97.56 97 ILE A C 1
ATOM 808 O O . ILE A 1 97 ? 11.516 6.510 -20.238 1.00 97.56 97 ILE A O 1
ATOM 812 N N . LEU A 1 98 ? 9.551 6.732 -19.153 1.00 98.12 98 LEU A N 1
ATOM 813 C CA . LEU A 1 98 ? 9.145 5.329 -19.183 1.00 98.12 98 LEU A CA 1
ATOM 814 C C . LEU A 1 98 ? 8.256 5.007 -20.386 1.00 98.12 98 LEU A C 1
ATOM 816 O O . LEU A 1 98 ? 7.581 3.979 -20.379 1.00 98.12 98 LEU A O 1
ATOM 820 N N . LYS A 1 99 ? 8.267 5.866 -21.416 1.00 97.25 99 LYS A N 1
ATOM 821 C CA . LYS A 1 99 ? 7.583 5.659 -22.702 1.00 97.25 99 LYS A CA 1
ATOM 822 C C . LYS A 1 99 ? 6.102 5.310 -22.511 1.00 97.25 99 LYS A C 1
ATOM 824 O O . LYS A 1 99 ? 5.646 4.244 -22.918 1.00 97.25 99 LYS A O 1
ATOM 829 N N . SER A 1 100 ? 5.381 6.186 -21.815 1.00 97.12 100 SER A N 1
ATOM 830 C CA . SER A 1 100 ? 3.980 5.994 -21.416 1.00 97.12 100 SER A CA 1
ATOM 831 C C . SER A 1 100 ? 3.750 4.703 -20.628 1.00 97.12 100 SER A C 1
ATOM 833 O O . SER A 1 100 ? 2.724 4.047 -20.772 1.00 97.12 100 SER A O 1
ATOM 835 N N . PHE A 1 101 ? 4.723 4.348 -19.784 1.00 97.75 101 PHE A N 1
ATOM 836 C CA . PHE A 1 101 ? 4.727 3.136 -18.965 1.00 97.75 101 PHE A CA 1
ATOM 837 C C . PHE A 1 101 ? 4.684 1.832 -19.774 1.00 97.75 101 PHE A C 1
ATOM 839 O O . PHE A 1 101 ? 4.167 0.835 -19.281 1.00 97.75 101 PHE A O 1
ATOM 846 N N . ASN A 1 102 ? 5.252 1.797 -20.984 1.00 98.00 102 ASN A N 1
ATOM 847 C CA . ASN A 1 102 ? 5.329 0.572 -21.780 1.00 98.00 102 ASN A CA 1
ATOM 848 C C . ASN A 1 102 ? 6.382 -0.405 -21.205 1.00 98.00 102 ASN A C 1
ATOM 850 O O . ASN A 1 102 ? 7.588 -0.164 -21.350 1.00 98.00 102 ASN A O 1
ATOM 854 N N . PRO A 1 103 ? 5.980 -1.541 -20.597 1.00 98.06 103 PRO A N 1
ATOM 855 C CA . PRO A 1 103 ? 6.924 -2.440 -19.937 1.00 98.06 103 PRO A CA 1
ATOM 856 C C . PRO A 1 103 ? 7.859 -3.157 -20.922 1.00 98.06 103 PRO A C 1
ATOM 858 O O . PRO A 1 103 ? 8.995 -3.457 -20.563 1.00 98.06 103 PRO A O 1
ATOM 861 N N . PHE A 1 104 ? 7.434 -3.408 -22.166 1.00 98.19 104 PHE A N 1
ATOM 862 C CA . PHE A 1 104 ? 8.274 -4.046 -23.192 1.00 98.19 104 PHE A CA 1
ATOM 863 C C . PHE A 1 104 ? 9.399 -3.133 -23.665 1.00 98.19 104 PHE A C 1
ATOM 865 O O . PHE A 1 104 ? 10.494 -3.585 -23.990 1.00 98.19 104 PHE A O 1
ATOM 872 N N . GLU A 1 105 ? 9.123 -1.838 -23.733 1.00 98.25 105 GLU A N 1
ATOM 873 C CA . GLU A 1 105 ? 10.102 -0.853 -24.151 1.00 98.25 105 GLU A CA 1
ATOM 874 C C . GLU A 1 105 ? 11.065 -0.462 -23.030 1.00 98.25 105 GLU A C 1
ATOM 876 O O . GLU A 1 105 ? 12.227 -0.158 -23.310 1.00 98.25 105 GLU A O 1
ATOM 881 N N . VAL A 1 106 ? 10.600 -0.472 -21.778 1.00 98.44 106 VAL A N 1
ATOM 882 C CA . VAL A 1 106 ? 11.444 -0.213 -20.604 1.00 98.44 106 VAL A CA 1
ATOM 883 C C . VAL A 1 106 ? 12.309 -1.427 -20.255 1.00 98.44 106 VAL A C 1
ATOM 885 O O . VAL A 1 106 ? 13.445 -1.249 -19.825 1.00 98.44 106 VAL A O 1
ATOM 888 N N . SER A 1 107 ? 11.850 -2.661 -20.492 1.00 98.12 107 SER A N 1
ATOM 889 C CA . SER A 1 107 ? 12.634 -3.868 -20.178 1.00 98.12 107 SER A CA 1
ATOM 890 C C . SER A 1 107 ? 13.926 -4.005 -21.001 1.00 98.12 107 SER A C 1
ATOM 892 O O . SER A 1 107 ? 14.835 -4.730 -20.591 1.00 98.12 107 SER A O 1
ATOM 894 N N . LYS A 1 108 ? 14.032 -3.271 -22.119 1.00 98.06 108 LYS A N 1
ATOM 895 C CA . LYS A 1 108 ? 15.216 -3.157 -22.994 1.00 98.06 108 LYS A CA 1
ATOM 896 C C . LYS A 1 108 ? 16.263 -2.141 -22.505 1.00 98.06 108 LYS A C 1
ATOM 898 O O . LYS A 1 108 ? 17.330 -2.029 -23.107 1.00 98.06 108 LYS A O 1
ATOM 903 N N . GLU A 1 109 ? 15.959 -1.358 -21.472 1.00 97.50 109 GLU A N 1
ATOM 904 C CA . GLU A 1 109 ? 16.878 -0.367 -20.897 1.00 97.50 109 GLU A CA 1
ATOM 905 C C . GLU A 1 109 ? 17.892 -1.013 -19.934 1.00 97.50 109 GLU A C 1
ATOM 907 O O . GLU A 1 109 ? 17.839 -2.209 -19.641 1.00 97.50 109 GLU A O 1
ATOM 912 N N . THR A 1 110 ? 18.825 -0.206 -19.416 1.00 97.56 110 THR A N 1
ATOM 913 C CA . THR A 1 110 ? 19.704 -0.602 -18.303 1.00 97.56 110 THR A CA 1
ATOM 914 C C . THR A 1 110 ? 19.434 0.245 -17.065 1.00 97.56 110 THR A C 1
ATOM 916 O O . THR A 1 110 ? 18.871 1.342 -17.146 1.00 97.56 110 THR A O 1
ATOM 919 N N . GLU A 1 111 ? 19.848 -0.266 -15.909 1.00 96.19 111 GLU A N 1
ATOM 920 C CA . GLU A 1 111 ? 19.672 0.381 -14.606 1.00 96.19 111 GLU A CA 1
ATOM 921 C C . GLU A 1 111 ? 20.369 1.745 -14.577 1.00 96.19 111 GLU A C 1
ATOM 923 O O . GLU A 1 111 ? 19.798 2.733 -14.120 1.00 96.19 111 G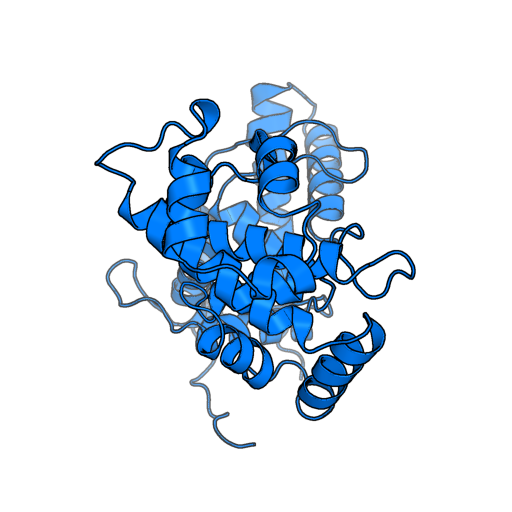LU A O 1
ATOM 928 N N . GLU A 1 112 ? 21.574 1.816 -15.146 1.00 97.06 112 GLU A N 1
ATOM 929 C CA . GLU A 1 112 ? 22.397 3.021 -15.226 1.00 97.06 112 GLU A CA 1
ATOM 930 C C . GLU A 1 112 ? 21.745 4.064 -16.130 1.00 97.06 112 GLU A C 1
ATOM 932 O O . GLU A 1 112 ? 21.678 5.238 -15.769 1.00 97.06 112 GLU A O 1
ATOM 937 N N . LYS A 1 113 ? 21.210 3.646 -17.286 1.00 97.69 113 LYS A N 1
ATOM 938 C CA . LYS A 1 113 ? 20.503 4.550 -18.202 1.00 97.69 113 LYS A CA 1
ATOM 939 C C . LYS A 1 113 ? 19.251 5.126 -17.554 1.00 97.69 113 LYS A C 1
ATOM 941 O O . LYS A 1 113 ? 19.016 6.328 -17.664 1.00 97.69 113 LYS A O 1
ATOM 946 N N . LEU A 1 114 ? 18.460 4.297 -16.871 1.00 97.56 114 LEU A N 1
ATOM 947 C CA . LEU A 1 114 ? 17.271 4.757 -16.151 1.00 97.56 114 LEU A CA 1
ATOM 948 C C . LEU A 1 114 ? 17.640 5.710 -15.015 1.00 97.56 114 LEU A C 1
ATOM 950 O O . LEU A 1 114 ? 17.036 6.775 -14.895 1.00 97.56 114 LEU A O 1
ATOM 954 N N . TYR A 1 115 ? 18.664 5.375 -14.231 1.00 97.44 115 TYR A N 1
ATOM 955 C CA . TYR A 1 115 ? 19.158 6.246 -13.172 1.00 97.44 115 TYR A CA 1
ATOM 956 C C . TYR A 1 115 ? 19.606 7.606 -13.723 1.00 97.44 115 TYR A C 1
ATOM 958 O O . TYR A 1 115 ? 19.135 8.636 -13.244 1.00 97.44 115 TYR A O 1
ATOM 966 N N . VAL A 1 116 ? 20.427 7.628 -14.780 1.00 97.12 116 VAL A N 1
ATOM 967 C CA . VAL A 1 116 ? 20.868 8.873 -15.429 1.00 97.12 116 VAL A CA 1
ATOM 968 C C . VAL A 1 116 ? 19.670 9.694 -15.904 1.00 97.12 116 VAL A C 1
ATOM 970 O O . VAL A 1 116 ? 19.589 10.875 -15.563 1.00 97.12 116 VAL A O 1
ATOM 973 N N . LYS A 1 117 ? 18.698 9.077 -16.596 1.00 97.12 117 LYS A N 1
ATOM 974 C CA . LYS A 1 117 ? 17.462 9.755 -17.029 1.00 97.12 117 LYS A CA 1
ATOM 975 C C . LYS A 1 117 ? 16.733 10.392 -15.844 1.00 97.12 117 LYS A C 1
ATOM 977 O O . LYS A 1 117 ? 16.421 11.576 -15.911 1.00 97.12 117 LYS A O 1
ATOM 982 N N . PHE A 1 118 ? 16.540 9.671 -14.738 1.00 96.06 118 PHE A N 1
ATOM 983 C CA . PHE A 1 118 ? 15.914 10.235 -13.537 1.00 96.06 118 PHE A CA 1
ATOM 984 C C . PHE A 1 118 ? 16.714 11.406 -12.956 1.00 96.06 118 PHE A C 1
ATOM 986 O O . PHE A 1 118 ? 16.154 12.466 -12.690 1.00 96.06 118 PHE A O 1
ATOM 993 N N . THR A 1 119 ? 18.030 11.265 -12.807 1.00 94.56 119 THR A N 1
ATOM 994 C CA . THR A 1 119 ? 18.867 12.341 -12.250 1.00 94.56 119 THR A CA 1
ATOM 995 C C . THR A 1 119 ? 19.004 13.561 -13.159 1.00 94.56 119 THR A C 1
ATOM 997 O O . THR A 1 119 ? 19.313 14.644 -12.672 1.00 94.56 119 THR A O 1
ATOM 1000 N N . SER A 1 120 ? 18.736 13.408 -14.459 1.00 94.56 120 SER A N 1
ATOM 1001 C CA . SER A 1 120 ? 18.779 14.505 -15.428 1.00 94.56 120 SER A CA 1
ATOM 1002 C C . SER A 1 120 ? 17.557 15.422 -15.372 1.00 94.56 120 SER A C 1
ATOM 1004 O O . SER A 1 120 ? 17.608 16.517 -15.925 1.00 94.56 120 SER A O 1
ATOM 1006 N N . ILE A 1 121 ? 16.472 15.015 -14.696 1.00 95.12 121 ILE A N 1
ATOM 1007 C CA . ILE A 1 121 ? 15.262 15.831 -14.560 1.00 95.12 121 ILE A CA 1
ATOM 1008 C C . ILE A 1 121 ? 15.398 16.784 -13.367 1.00 95.12 121 ILE A C 1
ATOM 1010 O O . ILE A 1 121 ? 15.344 16.333 -12.217 1.00 95.12 121 ILE A O 1
ATOM 1014 N N . PRO A 1 122 ? 15.451 18.115 -13.581 1.00 91.62 122 PRO A N 1
ATOM 1015 C CA . PRO A 1 122 ? 15.606 19.070 -12.482 1.00 91.62 122 PRO A CA 1
ATOM 1016 C C . PRO A 1 122 ? 14.476 18.989 -11.444 1.00 91.62 122 PRO A C 1
ATOM 1018 O O . PRO A 1 122 ? 14.712 19.121 -10.244 1.00 91.62 122 PRO A O 1
ATOM 1021 N N . LYS A 1 123 ? 13.244 18.693 -11.887 1.00 91.75 123 LYS A N 1
ATOM 1022 C CA . LYS A 1 123 ? 12.052 18.579 -11.027 1.00 91.75 123 LYS A CA 1
ATOM 1023 C C . LYS A 1 123 ? 12.152 17.452 -9.991 1.00 91.75 123 LYS A C 1
ATOM 1025 O O . LYS A 1 123 ? 11.516 17.536 -8.941 1.00 91.75 123 LYS A O 1
ATOM 1030 N N . PHE A 1 124 ? 12.947 16.415 -10.256 1.00 92.44 124 PHE A N 1
ATOM 1031 C CA . PHE A 1 124 ? 13.154 15.316 -9.310 1.00 92.44 124 PHE A CA 1
ATOM 1032 C C . PHE A 1 124 ? 14.082 15.702 -8.153 1.00 92.44 124 PHE A C 1
ATOM 1034 O O . PHE A 1 124 ? 14.051 15.040 -7.117 1.00 92.44 124 PHE A O 1
ATOM 1041 N N . ASN A 1 125 ? 14.850 16.793 -8.290 1.00 88.81 125 ASN A N 1
ATOM 1042 C CA . ASN A 1 125 ? 15.731 17.334 -7.252 1.00 88.81 125 ASN A CA 1
ATOM 1043 C C . ASN A 1 125 ? 16.606 16.248 -6.592 1.00 88.81 125 ASN A C 1
ATOM 1045 O O . ASN A 1 125 ? 16.679 16.123 -5.363 1.00 88.81 125 ASN A O 1
ATOM 1049 N N . VAL A 1 126 ? 17.221 15.403 -7.424 1.00 88.38 126 VAL A N 1
ATOM 1050 C CA . VAL A 1 126 ? 18.085 14.315 -6.959 1.00 88.38 126 VAL A CA 1
ATOM 1051 C C . VAL A 1 126 ? 19.333 14.922 -6.325 1.00 88.38 126 VAL A C 1
ATOM 1053 O O . VAL A 1 126 ? 20.088 15.641 -6.969 1.00 88.38 126 VAL A O 1
ATOM 1056 N N . ASN A 1 127 ? 19.557 14.619 -5.048 1.00 86.75 127 ASN A N 1
ATOM 1057 C CA . ASN A 1 127 ? 20.705 15.103 -4.290 1.00 86.75 127 ASN A CA 1
ATOM 1058 C C . ASN A 1 127 ? 21.495 13.943 -3.668 1.00 86.75 127 ASN A C 1
ATOM 1060 O O . ASN A 1 127 ? 21.048 12.792 -3.632 1.00 86.75 127 ASN A O 1
ATOM 1064 N N . THR A 1 128 ? 22.672 14.254 -3.128 1.00 84.00 128 THR A N 1
ATOM 1065 C CA . THR A 1 128 ? 23.580 13.272 -2.514 1.00 84.00 128 THR A CA 1
ATOM 1066 C C . THR A 1 128 ? 22.948 12.513 -1.346 1.00 84.00 128 THR A C 1
ATOM 1068 O O . THR A 1 128 ? 23.286 11.353 -1.125 1.00 84.00 128 THR A O 1
ATOM 1071 N N . ARG A 1 129 ? 21.975 13.096 -0.634 1.00 86.62 129 ARG A N 1
ATOM 1072 C CA . ARG A 1 129 ? 21.257 12.418 0.459 1.00 86.62 129 ARG A CA 1
ATOM 1073 C C . ARG A 1 129 ? 20.352 11.293 -0.048 1.00 86.62 129 ARG A C 1
ATOM 1075 O O . ARG A 1 129 ? 20.157 10.305 0.654 1.00 86.62 129 ARG A O 1
ATOM 1082 N N . HIS A 1 130 ? 19.805 11.430 -1.253 1.00 87.12 130 HIS A N 1
ATOM 1083 C CA . HIS A 1 130 ? 18.775 10.533 -1.779 1.00 87.12 130 HIS A CA 1
ATOM 1084 C C . HIS A 1 130 ? 19.188 9.743 -3.026 1.00 87.12 130 HIS A C 1
ATOM 1086 O O . HIS A 1 130 ? 18.379 8.964 -3.524 1.00 87.12 130 HIS A O 1
ATOM 1092 N N . HIS A 1 131 ? 20.430 9.874 -3.502 1.00 90.44 131 HIS A N 1
ATOM 1093 C CA . HIS A 1 131 ? 20.933 9.154 -4.683 1.00 90.44 131 HIS A CA 1
ATOM 1094 C C . HIS A 1 131 ? 20.664 7.638 -4.626 1.00 90.44 131 HIS A C 1
ATOM 1096 O O . HIS A 1 131 ? 20.118 7.079 -5.570 1.00 90.44 131 HIS A O 1
ATOM 1102 N N . LYS A 1 132 ? 20.914 6.990 -3.479 1.00 92.75 132 LYS A N 1
ATOM 1103 C CA . LYS A 1 132 ? 20.625 5.560 -3.260 1.00 92.75 132 LYS A CA 1
ATOM 1104 C C . LYS A 1 132 ? 19.144 5.210 -3.387 1.00 92.75 132 LYS A C 1
ATOM 1106 O O . LYS A 1 132 ? 18.817 4.110 -3.817 1.00 92.75 132 LYS A O 1
ATOM 1111 N N . ASN A 1 133 ? 18.235 6.115 -3.022 1.00 93.88 133 ASN A N 1
ATOM 1112 C CA . ASN A 1 133 ? 16.801 5.879 -3.204 1.00 93.88 133 ASN A CA 1
ATOM 1113 C C . ASN A 1 133 ? 16.442 5.876 -4.691 1.00 93.88 133 ASN A C 1
ATOM 1115 O O . ASN A 1 133 ? 15.690 5.010 -5.122 1.00 93.88 133 ASN A O 1
ATOM 1119 N N . TRP A 1 134 ? 17.018 6.793 -5.469 1.00 95.31 134 TRP A N 1
ATOM 1120 C CA . TRP A 1 134 ? 16.828 6.857 -6.919 1.00 95.31 134 TRP A CA 1
ATOM 1121 C C . TRP A 1 134 ? 17.482 5.687 -7.655 1.00 95.31 134 TRP A C 1
ATOM 1123 O O . TRP A 1 134 ? 16.872 5.126 -8.557 1.00 95.31 134 TRP A O 1
ATOM 1133 N N . GLU A 1 135 ? 18.677 5.270 -7.239 1.00 95.25 135 GLU A N 1
ATOM 1134 C CA . GLU A 1 135 ? 19.353 4.090 -7.784 1.00 95.25 135 GLU A CA 1
ATOM 1135 C C . GLU A 1 135 ? 18.533 2.817 -7.524 1.00 95.25 135 GLU A C 1
ATOM 1137 O O . GLU A 1 135 ? 18.247 2.049 -8.441 1.00 95.25 135 GLU A O 1
ATOM 1142 N N . ASN A 1 136 ? 18.074 2.621 -6.284 1.00 95.00 136 ASN A N 1
ATOM 1143 C CA . ASN A 1 136 ? 17.208 1.494 -5.937 1.00 95.00 136 ASN A CA 1
ATOM 1144 C C . ASN A 1 136 ? 15.864 1.555 -6.675 1.00 95.00 136 ASN A C 1
ATOM 1146 O O . ASN A 1 136 ? 15.343 0.517 -7.084 1.00 95.00 136 ASN A O 1
ATOM 1150 N N . PHE A 1 137 ? 15.310 2.753 -6.873 1.00 96.56 137 PHE A N 1
ATOM 1151 C CA . PHE A 1 137 ? 14.092 2.924 -7.655 1.00 96.56 137 PHE A CA 1
ATOM 1152 C C . PHE A 1 137 ? 14.315 2.550 -9.125 1.00 96.56 137 PHE A C 1
ATOM 1154 O O . PHE A 1 137 ? 13.513 1.802 -9.668 1.00 96.56 137 PHE A O 1
ATOM 1161 N N . ALA A 1 138 ? 15.425 2.959 -9.748 1.00 97.62 138 ALA A N 1
ATOM 1162 C CA . ALA A 1 138 ? 15.775 2.565 -11.116 1.00 97.62 138 ALA A CA 1
ATOM 1163 C C . ALA A 1 138 ? 15.895 1.043 -11.287 1.00 97.62 138 ALA A C 1
ATOM 1165 O O . ALA A 1 138 ? 15.377 0.494 -12.259 1.00 97.62 138 ALA A O 1
ATOM 1166 N N . LYS A 1 139 ? 16.484 0.355 -10.302 1.00 97.81 139 LYS A N 1
ATOM 1167 C CA . LYS A 1 139 ? 16.521 -1.117 -10.245 1.00 97.81 139 LYS A CA 1
ATOM 1168 C C . LYS A 1 139 ? 15.116 -1.715 -10.193 1.00 97.81 139 LYS A C 1
ATOM 1170 O O . LYS A 1 139 ? 14.778 -2.562 -11.015 1.00 97.81 139 LYS A O 1
ATOM 1175 N N . SER A 1 140 ? 14.282 -1.205 -9.284 1.00 97.44 140 SER A N 1
ATOM 1176 C CA . SER A 1 140 ? 12.889 -1.648 -9.118 1.00 97.44 140 SER A CA 1
ATOM 1177 C C . SER A 1 140 ? 12.073 -1.437 -10.402 1.00 97.44 140 SER A C 1
ATOM 1179 O O . SER A 1 140 ? 11.296 -2.304 -10.795 1.00 97.44 140 SER A O 1
ATOM 1181 N N . VAL A 1 141 ? 12.273 -0.300 -11.079 1.00 98.25 141 VAL A N 1
ATOM 1182 C CA . VAL A 1 141 ? 11.618 0.072 -12.343 1.00 98.25 141 VAL A CA 1
ATOM 1183 C C . VAL A 1 141 ? 11.967 -0.913 -13.454 1.00 98.25 141 VAL A C 1
ATOM 1185 O O . VAL A 1 141 ? 11.064 -1.362 -14.166 1.00 98.25 141 VAL A O 1
ATOM 1188 N N . LEU A 1 142 ? 13.251 -1.261 -13.596 1.00 98.69 142 LEU A N 1
ATOM 1189 C CA . LEU A 1 142 ? 13.707 -2.197 -14.622 1.00 98.69 142 LEU A CA 1
ATOM 1190 C C . LEU A 1 142 ? 13.222 -3.623 -14.351 1.00 98.69 142 LEU A C 1
ATOM 1192 O O . LEU A 1 142 ? 12.715 -4.273 -15.264 1.00 98.69 142 LEU A O 1
ATOM 1196 N N . ASP A 1 143 ? 13.345 -4.103 -13.113 1.00 98.62 143 ASP A N 1
ATOM 1197 C CA . ASP A 1 143 ? 12.893 -5.447 -12.741 1.00 98.62 143 ASP A CA 1
ATOM 1198 C C . ASP A 1 143 ? 11.381 -5.588 -12.925 1.00 98.62 143 ASP A C 1
ATOM 1200 O O . ASP A 1 143 ? 10.914 -6.555 -13.522 1.00 98.62 143 ASP A O 1
ATOM 1204 N N . SER A 1 144 ? 10.616 -4.572 -12.515 1.00 98.31 144 SER A N 1
ATOM 1205 C CA . SER A 1 144 ? 9.167 -4.524 -12.725 1.00 98.31 144 SER A CA 1
ATOM 1206 C C . SER A 1 144 ? 8.810 -4.569 -14.216 1.00 98.31 144 SER A C 1
ATOM 1208 O O . SER A 1 144 ? 7.882 -5.275 -14.605 1.00 98.31 144 SER A O 1
ATOM 1210 N N . ALA A 1 145 ? 9.564 -3.874 -15.078 1.00 98.56 145 ALA A N 1
ATOM 1211 C CA . ALA A 1 145 ? 9.337 -3.903 -16.523 1.00 98.56 145 ALA A CA 1
ATOM 1212 C C . ALA A 1 145 ? 9.650 -5.287 -17.106 1.00 98.56 145 ALA A C 1
ATOM 1214 O O . ALA A 1 145 ? 8.869 -5.833 -17.886 1.00 98.56 145 ALA A O 1
ATOM 1215 N N . LYS A 1 146 ? 10.768 -5.896 -16.692 1.00 98.50 146 LYS A N 1
ATOM 1216 C CA . LYS A 1 146 ? 11.150 -7.266 -17.073 1.00 98.50 146 LYS A CA 1
ATOM 1217 C C . LYS A 1 146 ? 10.159 -8.314 -16.576 1.00 98.50 146 LYS A C 1
ATOM 1219 O O . LYS A 1 146 ? 9.979 -9.325 -17.243 1.00 98.50 146 LYS A O 1
ATOM 1224 N N . PHE A 1 147 ? 9.531 -8.096 -15.426 1.00 97.94 147 PHE A N 1
ATOM 1225 C CA . PHE A 1 147 ? 8.494 -8.971 -14.894 1.00 97.94 147 PHE A CA 1
ATOM 1226 C C . PHE A 1 147 ? 7.207 -8.868 -15.722 1.00 97.94 147 PHE A C 1
ATOM 1228 O O . PHE A 1 147 ? 6.743 -9.873 -16.255 1.00 97.94 147 PHE A O 1
ATOM 1235 N N . VAL A 1 148 ? 6.671 -7.656 -15.908 1.00 97.75 148 VAL A N 1
ATOM 1236 C CA . VAL A 1 148 ? 5.395 -7.443 -16.620 1.00 97.75 148 VAL A CA 1
ATOM 1237 C C . VAL A 1 148 ? 5.507 -7.736 -18.124 1.00 97.75 148 VAL A C 1
ATOM 1239 O O . VAL A 1 148 ? 4.574 -8.266 -18.717 1.00 97.75 148 VAL A O 1
ATOM 1242 N N . SER A 1 149 ? 6.655 -7.478 -18.756 1.00 97.75 149 SER A N 1
ATOM 1243 C CA . SER A 1 149 ? 6.853 -7.754 -20.194 1.00 97.75 149 SER A CA 1
ATOM 1244 C C . SER A 1 149 ? 6.912 -9.245 -20.565 1.00 97.75 149 SER A C 1
ATOM 1246 O O . SER A 1 149 ? 6.993 -9.578 -21.746 1.00 97.75 149 SER A O 1
ATOM 1248 N N . ARG A 1 150 ? 6.837 -10.163 -19.589 1.00 97.00 150 ARG A N 1
ATOM 1249 C CA . ARG A 1 150 ? 6.685 -11.610 -19.844 1.00 97.00 150 ARG A CA 1
ATOM 1250 C C . ARG A 1 150 ? 5.283 -11.966 -20.340 1.00 97.00 150 ARG A C 1
ATOM 1252 O O . ARG A 1 150 ? 5.110 -12.995 -20.989 1.00 97.00 150 ARG A O 1
ATOM 1259 N N . PHE A 1 151 ? 4.291 -11.132 -20.036 1.00 96.75 151 PHE A N 1
ATOM 1260 C CA . PHE A 1 151 ? 2.891 -11.356 -20.386 1.00 96.75 151 PHE A CA 1
ATOM 1261 C C . PHE A 1 151 ? 2.574 -10.637 -21.692 1.00 96.75 151 PHE A C 1
ATOM 1263 O O . PHE A 1 151 ? 2.896 -9.463 -21.831 1.00 96.75 151 PHE A O 1
ATOM 1270 N N . LYS A 1 152 ? 1.934 -11.315 -22.654 1.00 94.50 152 LYS A N 1
ATOM 1271 C CA . LYS A 1 152 ? 1.566 -10.684 -23.937 1.00 94.50 152 LYS A CA 1
ATOM 1272 C C . LYS A 1 152 ? 0.315 -9.818 -23.804 1.00 94.50 152 LYS A C 1
ATOM 1274 O O . LYS A 1 152 ? 0.144 -8.870 -24.561 1.00 94.50 152 LYS A O 1
ATOM 1279 N N . LYS A 1 153 ? -0.556 -10.165 -22.856 1.00 94.00 153 LYS A N 1
ATOM 1280 C CA . LYS A 1 153 ? -1.808 -9.472 -22.539 1.00 94.00 153 LYS A CA 1
ATOM 1281 C C . LYS A 1 153 ? -2.165 -9.635 -21.064 1.00 94.00 153 LYS A C 1
ATOM 1283 O O . LYS A 1 153 ? -1.639 -10.517 -20.383 1.00 94.00 153 LYS A O 1
ATOM 1288 N N . VAL A 1 154 ? -3.093 -8.811 -20.586 1.00 93.31 154 VAL A N 1
ATOM 1289 C CA . VAL A 1 154 ? -3.558 -8.820 -19.190 1.00 93.31 154 VAL A CA 1
ATOM 1290 C C . VAL A 1 154 ? -4.155 -10.171 -18.787 1.00 93.31 154 VAL A C 1
ATOM 1292 O O . VAL A 1 154 ? -3.953 -10.610 -17.659 1.00 93.31 154 VAL A O 1
ATOM 1295 N N . GLU A 1 155 ? -4.806 -10.891 -19.703 1.00 92.38 155 GLU A N 1
ATOM 1296 C CA . GLU A 1 155 ? -5.353 -12.227 -19.422 1.00 92.38 155 GLU A CA 1
ATOM 1297 C C . GLU A 1 155 ? -4.266 -13.251 -19.082 1.00 92.38 155 GLU A C 1
ATOM 1299 O O . GLU A 1 155 ? -4.522 -14.163 -18.303 1.00 92.38 155 GLU A O 1
ATOM 1304 N N . ASP A 1 156 ? -3.055 -13.118 -19.632 1.00 94.38 1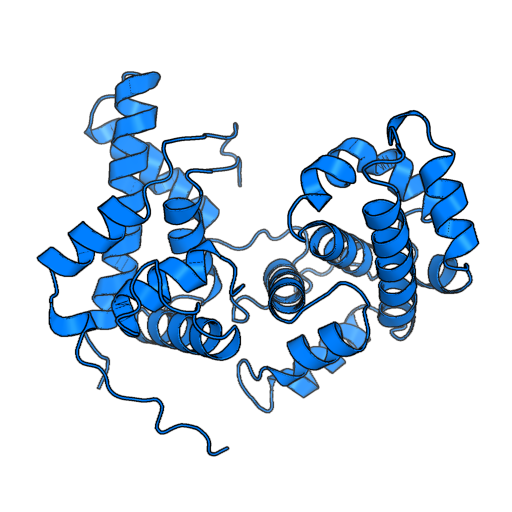56 ASP A N 1
ATOM 1305 C CA . ASP A 1 156 ? -1.954 -14.030 -19.305 1.00 94.38 156 ASP A CA 1
ATOM 1306 C C . ASP A 1 156 ? -1.464 -13.780 -17.870 1.00 94.38 156 ASP A C 1
ATOM 1308 O O . ASP A 1 156 ? -1.181 -14.721 -17.128 1.00 94.38 156 ASP A O 1
ATOM 1312 N N . PHE A 1 157 ? -1.426 -12.509 -17.460 1.00 93.19 157 PHE A N 1
ATOM 1313 C CA . PHE A 1 157 ? -1.108 -12.107 -16.092 1.00 93.19 157 PHE A CA 1
ATOM 1314 C C . PHE A 1 157 ? -2.176 -12.586 -15.098 1.00 93.19 157 PHE A C 1
ATOM 1316 O O . PHE A 1 157 ? -1.840 -13.167 -14.067 1.00 93.19 157 PHE A O 1
ATOM 1323 N N . LYS A 1 158 ? -3.463 -12.413 -15.436 1.00 90.31 158 LYS A N 1
ATOM 1324 C CA . LYS A 1 158 ? -4.597 -12.931 -14.649 1.00 90.31 158 LYS A CA 1
ATOM 1325 C C . LYS A 1 158 ? -4.493 -14.434 -14.449 1.00 90.31 158 LYS A C 1
ATOM 1327 O O . LYS A 1 158 ? -4.491 -14.883 -13.313 1.00 90.31 158 LYS A O 1
ATOM 1332 N N . LYS A 1 159 ? -4.303 -15.191 -15.534 1.00 89.94 159 LYS A N 1
ATOM 1333 C CA . LYS A 1 159 ? -4.159 -16.651 -15.476 1.00 89.94 159 LYS A CA 1
ATOM 1334 C C . LYS A 1 159 ? -2.998 -17.088 -14.596 1.00 89.94 159 LYS A C 1
ATOM 1336 O O . LYS A 1 159 ? -3.125 -18.076 -13.887 1.00 89.94 159 LYS A O 1
ATOM 1341 N N . MET A 1 160 ? -1.867 -16.378 -14.629 1.00 90.00 160 MET A N 1
ATOM 1342 C CA . MET A 1 160 ? -0.759 -16.676 -13.718 1.00 90.00 160 MET A CA 1
ATOM 1343 C C . MET A 1 160 ? -1.199 -16.523 -12.259 1.00 90.00 160 MET A C 1
ATOM 1345 O O . MET A 1 160 ? -0.934 -17.417 -11.459 1.00 90.00 160 MET A O 1
ATOM 1349 N N . ILE A 1 161 ? -1.862 -15.418 -11.912 1.00 87.19 161 ILE A N 1
ATOM 1350 C CA . ILE A 1 161 ? -2.327 -15.198 -10.541 1.00 87.19 161 ILE A CA 1
ATOM 1351 C C . ILE A 1 161 ? -3.381 -16.232 -10.153 1.00 87.19 161 ILE A C 1
ATOM 1353 O O . ILE A 1 161 ? -3.225 -16.872 -9.123 1.00 87.19 161 ILE A O 1
ATOM 1357 N N . GLU A 1 162 ? -4.400 -16.446 -10.983 1.00 83.50 162 GLU A N 1
ATOM 1358 C CA . GLU A 1 162 ? -5.462 -17.425 -10.741 1.00 83.50 162 GLU A CA 1
ATOM 1359 C C . GLU A 1 162 ? -4.892 -18.832 -10.550 1.00 83.50 162 GLU A C 1
ATOM 1361 O O . GLU A 1 162 ? -5.272 -19.510 -9.607 1.00 83.50 162 GLU A O 1
ATOM 1366 N N . ASN A 1 163 ? -3.923 -19.258 -11.364 1.00 83.31 163 ASN A N 1
ATOM 1367 C CA . ASN A 1 163 ? -3.280 -20.563 -11.195 1.00 83.31 163 ASN A CA 1
ATOM 1368 C C . ASN A 1 163 ? -2.490 -20.668 -9.881 1.00 83.31 163 ASN A C 1
ATOM 1370 O O . ASN A 1 163 ? -2.397 -21.749 -9.312 1.00 83.31 163 ASN A O 1
ATOM 1374 N N . LEU A 1 164 ? -1.902 -19.574 -9.393 1.00 80.44 164 LEU A N 1
ATOM 1375 C CA . LEU A 1 164 ? -1.158 -19.568 -8.129 1.00 80.44 164 LEU A CA 1
ATOM 1376 C C . LEU A 1 164 ? -2.079 -19.427 -6.904 1.00 80.44 164 LEU A C 1
ATOM 1378 O O . LEU A 1 164 ? -1.762 -19.958 -5.841 1.00 80.44 164 LEU A O 1
ATOM 1382 N N . ASP A 1 165 ? -3.212 -18.740 -7.051 1.00 71.88 165 ASP A N 1
ATOM 1383 C CA . ASP A 1 165 ? -4.167 -18.436 -5.978 1.00 71.88 165 ASP A CA 1
ATOM 1384 C C . ASP A 1 165 ? -5.246 -19.526 -5.825 1.00 71.88 165 ASP A C 1
ATOM 1386 O O . ASP A 1 165 ? -5.620 -19.874 -4.706 1.00 71.88 165 ASP A O 1
ATOM 1390 N N . ALA A 1 166 ? -5.695 -20.149 -6.924 1.00 60.59 166 ALA A N 1
ATOM 1391 C CA . ALA A 1 166 ? -6.741 -21.182 -6.930 1.00 60.59 166 ALA A CA 1
ATOM 1392 C C . ALA A 1 166 ? -6.361 -22.448 -6.152 1.00 60.59 166 ALA A C 1
ATOM 1394 O O . ALA A 1 166 ? -7.236 -23.207 -5.736 1.00 60.59 166 ALA A O 1
ATOM 1395 N N . HIS A 1 167 ? -5.067 -22.680 -5.937 1.00 52.69 167 HIS A N 1
ATOM 1396 C CA . HIS A 1 167 ? -4.591 -23.811 -5.146 1.00 52.69 167 HIS A CA 1
ATOM 1397 C C . HIS A 1 167 ? -4.465 -23.489 -3.657 1.00 52.69 167 HIS A C 1
ATOM 1399 O O . HIS A 1 167 ? -4.439 -24.408 -2.844 1.00 52.69 167 HIS A O 1
ATOM 1405 N N . PHE A 1 168 ? -4.440 -22.207 -3.287 1.00 53.28 168 PHE A N 1
ATOM 1406 C CA . PHE A 1 168 ? -4.253 -21.779 -1.912 1.00 53.28 168 PHE A CA 1
ATOM 1407 C C . PHE A 1 168 ? -4.816 -20.371 -1.736 1.00 53.28 168 PHE A C 1
ATOM 1409 O O . PHE A 1 168 ? -4.102 -19.397 -1.978 1.00 53.28 168 PHE A O 1
ATOM 1416 N N . GLN A 1 169 ? -6.073 -20.258 -1.296 1.00 54.75 169 GLN A N 1
ATOM 1417 C CA . GLN A 1 169 ? -6.697 -18.967 -1.001 1.00 54.75 169 GLN A CA 1
ATOM 1418 C C . GLN A 1 169 ? -5.755 -18.137 -0.114 1.00 54.75 169 GLN A C 1
ATOM 1420 O O . GLN A 1 169 ? -5.579 -18.433 1.074 1.00 54.75 169 GLN A O 1
ATOM 1425 N N . GLY A 1 170 ? -5.125 -17.116 -0.705 1.00 57.09 170 GLY A N 1
ATOM 1426 C CA . GLY A 1 170 ? -4.094 -16.266 -0.107 1.00 57.09 170 GLY A CA 1
ATOM 1427 C C . GLY A 1 170 ? -2.841 -16.987 0.407 1.00 57.09 170 GLY A C 1
ATOM 1428 O O . GLY A 1 170 ? -2.332 -16.650 1.484 1.00 57.09 170 GLY A O 1
ATOM 1429 N N . SER A 1 171 ? -2.310 -17.955 -0.349 1.00 71.81 171 SER A N 1
ATOM 1430 C CA . SER A 1 171 ? -0.923 -18.368 -0.119 1.00 71.81 171 SER A CA 1
ATOM 1431 C C . SER A 1 171 ? 0.020 -17.195 -0.304 1.00 71.81 171 SER A C 1
ATOM 1433 O O . SER A 1 171 ? -0.138 -16.334 -1.165 1.00 71.81 171 SER A O 1
ATOM 1435 N N . LEU A 1 172 ? 1.101 -17.220 0.460 1.00 86.44 172 LEU A N 1
ATOM 1436 C CA . LEU A 1 172 ? 2.180 -16.258 0.302 1.00 86.44 172 LEU A CA 1
ATOM 1437 C C . LEU A 1 172 ? 3.056 -16.550 -0.924 1.00 86.44 172 LEU A C 1
ATOM 1439 O O . LEU A 1 172 ? 4.043 -15.849 -1.123 1.00 86.44 172 LEU A O 1
ATOM 1443 N N . VAL A 1 173 ? 2.716 -17.550 -1.751 1.00 88.00 173 VAL A N 1
ATOM 1444 C CA . VAL A 1 173 ? 3.496 -17.939 -2.936 1.00 88.00 173 VAL A CA 1
ATOM 1445 C C . VAL A 1 173 ? 3.597 -16.776 -3.912 1.00 88.00 173 VAL A C 1
ATOM 1447 O O . VAL A 1 173 ? 4.701 -16.409 -4.307 1.00 88.00 173 VAL A O 1
ATOM 1450 N N . LEU A 1 174 ? 2.468 -16.160 -4.264 1.00 89.88 174 LEU A N 1
ATOM 1451 C CA . LEU A 1 174 ? 2.442 -15.077 -5.241 1.00 89.88 174 LEU A CA 1
ATOM 1452 C C . LEU A 1 174 ? 3.158 -13.807 -4.737 1.00 89.88 174 LEU A C 1
ATOM 1454 O O . LEU A 1 174 ? 4.044 -13.317 -5.441 1.00 89.88 174 LEU A O 1
ATOM 1458 N N . PRO A 1 175 ? 2.881 -13.295 -3.520 1.00 92.81 175 PRO A N 1
ATOM 1459 C CA . PRO A 1 175 ? 3.676 -12.214 -2.951 1.00 92.81 175 PRO A CA 1
ATOM 1460 C C . PRO A 1 175 ? 5.181 -12.526 -2.880 1.00 92.81 175 PRO A C 1
ATOM 1462 O O . PRO A 1 175 ? 6.004 -11.660 -3.182 1.00 92.81 175 PRO A O 1
ATOM 1465 N N . ARG A 1 176 ? 5.557 -13.764 -2.521 1.00 93.12 176 ARG A N 1
ATOM 1466 C CA . ARG A 1 176 ? 6.965 -14.183 -2.439 1.00 93.12 176 ARG A CA 1
ATOM 1467 C C . ARG A 1 176 ? 7.632 -14.235 -3.806 1.00 93.12 176 ARG A C 1
ATOM 1469 O O . ARG A 1 176 ? 8.747 -13.734 -3.925 1.00 93.12 176 ARG A O 1
ATOM 1476 N N . LEU A 1 177 ? 6.947 -14.755 -4.826 1.00 93.12 177 LEU A N 1
ATOM 1477 C CA . LEU A 1 177 ? 7.409 -14.738 -6.215 1.00 93.12 177 LEU A CA 1
ATOM 1478 C C . LEU A 1 177 ? 7.734 -13.305 -6.648 1.00 93.12 177 LEU A C 1
ATOM 1480 O O . LEU A 1 177 ? 8.852 -13.026 -7.064 1.00 93.12 177 LEU A O 1
ATOM 1484 N N . ILE A 1 178 ? 6.789 -12.379 -6.467 1.00 94.88 178 ILE A N 1
ATOM 1485 C CA . ILE A 1 178 ? 6.974 -10.969 -6.838 1.00 94.88 178 ILE A CA 1
ATOM 1486 C C . ILE A 1 178 ? 8.155 -10.355 -6.070 1.00 94.88 178 ILE A C 1
ATOM 1488 O O . ILE A 1 178 ? 8.993 -9.681 -6.668 1.00 94.88 178 ILE A O 1
ATOM 1492 N N . SER A 1 179 ? 8.264 -10.618 -4.764 1.00 95.25 179 SER A N 1
ATOM 1493 C CA . SER A 1 179 ? 9.366 -10.098 -3.942 1.00 95.25 179 SER A CA 1
ATOM 1494 C C . SER A 1 179 ? 10.743 -10.676 -4.293 1.00 95.25 179 SER A C 1
ATOM 1496 O O . SER A 1 179 ? 11.758 -10.019 -4.079 1.00 95.25 179 SER A O 1
ATOM 1498 N N . GLY A 1 180 ? 10.792 -11.896 -4.839 1.00 96.00 180 GLY A N 1
ATOM 1499 C CA . GLY A 1 180 ? 12.028 -12.523 -5.309 1.00 96.00 180 GLY A CA 1
ATOM 1500 C C . GLY A 1 180 ? 12.483 -12.009 -6.676 1.00 96.00 180 GLY A C 1
ATOM 1501 O O . GLY A 1 180 ? 13.675 -12.025 -6.971 1.00 96.00 180 GLY A O 1
ATOM 1502 N N . GLU A 1 181 ? 11.547 -11.527 -7.493 1.00 96.69 181 GLU A N 1
ATOM 1503 C CA . GLU A 1 181 ? 11.799 -11.074 -8.866 1.00 96.69 181 GLU A CA 1
ATOM 1504 C C . GLU A 1 181 ? 12.130 -9.578 -8.963 1.00 96.69 181 GLU A C 1
ATOM 1506 O O . GLU A 1 181 ? 12.744 -9.151 -9.940 1.00 96.69 181 GLU A O 1
ATOM 1511 N N . ILE A 1 182 ? 11.719 -8.770 -7.978 1.00 97.75 182 ILE A N 1
ATOM 1512 C CA . ILE A 1 182 ? 11.816 -7.307 -8.048 1.00 97.75 182 ILE A CA 1
ATOM 1513 C C . ILE A 1 182 ? 12.632 -6.767 -6.881 1.00 97.75 182 ILE A C 1
ATOM 1515 O O . ILE A 1 182 ? 12.185 -6.735 -5.731 1.00 97.75 182 ILE A O 1
ATOM 1519 N N . ARG A 1 183 ? 13.828 -6.248 -7.179 1.00 96.69 183 ARG A N 1
ATOM 1520 C CA . ARG A 1 183 ? 14.668 -5.605 -6.164 1.00 96.69 183 ARG A CA 1
ATOM 1521 C C . ARG A 1 183 ? 13.927 -4.433 -5.535 1.00 96.69 183 ARG A C 1
ATOM 1523 O O . ARG A 1 183 ? 13.361 -3.597 -6.225 1.00 96.69 183 ARG A O 1
ATOM 1530 N N . GLY A 1 184 ? 13.976 -4.354 -4.207 1.00 92.00 184 GLY A N 1
ATOM 1531 C CA . GLY A 1 184 ? 13.321 -3.292 -3.440 1.00 92.00 184 GLY A CA 1
ATOM 1532 C C . GLY A 1 184 ? 11.865 -3.578 -3.057 1.00 92.00 184 GLY A C 1
ATOM 1533 O O . GLY A 1 184 ? 11.350 -2.877 -2.183 1.00 92.00 184 GLY A O 1
ATOM 1534 N N . ILE A 1 185 ? 11.238 -4.623 -3.609 1.00 94.50 185 ILE A N 1
ATOM 1535 C CA . ILE A 1 185 ? 9.913 -5.102 -3.202 1.00 94.50 185 ILE A CA 1
ATOM 1536 C C . ILE A 1 185 ? 10.074 -6.245 -2.195 1.00 94.50 185 ILE A C 1
ATOM 1538 O O . ILE A 1 185 ? 10.464 -7.352 -2.540 1.00 94.50 185 ILE A O 1
ATOM 1542 N N . GLY A 1 186 ? 9.763 -5.976 -0.927 1.00 94.19 186 GLY A N 1
ATOM 1543 C CA . GLY A 1 186 ? 9.565 -7.028 0.077 1.00 94.19 186 GLY A CA 1
ATOM 1544 C C . GLY A 1 186 ? 8.129 -7.559 0.069 1.00 94.19 186 GLY A C 1
ATOM 1545 O O . GLY A 1 186 ? 7.265 -6.994 -0.606 1.00 94.19 186 GLY A O 1
ATOM 1546 N N . LEU A 1 187 ? 7.861 -8.583 0.887 1.00 93.94 187 LEU A N 1
ATOM 1547 C CA . LEU A 1 187 ? 6.543 -9.219 1.021 1.00 93.94 187 LEU A CA 1
ATOM 1548 C C . LEU A 1 187 ? 5.413 -8.190 1.202 1.00 93.94 187 LEU A C 1
ATOM 1550 O O . LEU A 1 187 ? 4.434 -8.209 0.460 1.00 93.94 187 LEU A O 1
ATOM 1554 N N . ALA A 1 188 ? 5.604 -7.211 2.092 1.00 94.31 188 ALA A N 1
ATOM 1555 C CA . ALA A 1 188 ? 4.626 -6.149 2.310 1.00 94.31 188 ALA A CA 1
ATOM 1556 C C . ALA A 1 188 ? 4.277 -5.338 1.047 1.00 94.31 188 ALA A C 1
ATOM 1558 O O . ALA A 1 188 ? 3.112 -5.028 0.814 1.00 94.31 188 ALA A O 1
ATOM 1559 N N . LEU A 1 189 ? 5.264 -4.983 0.219 1.00 95.44 189 LEU A N 1
ATOM 1560 C CA . LEU A 1 189 ? 5.017 -4.194 -0.994 1.00 95.44 189 LEU A CA 1
ATOM 1561 C C . LEU A 1 189 ? 4.459 -5.046 -2.138 1.00 95.44 189 LEU A C 1
ATOM 1563 O O . LEU A 1 189 ? 3.724 -4.525 -2.973 1.00 95.44 189 LEU A O 1
ATOM 1567 N N . ALA A 1 190 ? 4.753 -6.346 -2.155 1.00 95.56 190 ALA A N 1
ATOM 1568 C CA . ALA A 1 190 ? 4.104 -7.277 -3.068 1.00 95.56 190 ALA A CA 1
ATOM 1569 C C . ALA A 1 190 ? 2.609 -7.427 -2.733 1.00 95.56 190 ALA A C 1
ATOM 1571 O O . ALA A 1 190 ? 1.773 -7.344 -3.630 1.00 95.56 190 ALA A O 1
ATOM 1572 N N . CYS A 1 191 ? 2.257 -7.551 -1.447 1.00 94.06 191 CYS A N 1
ATOM 1573 C CA . CYS A 1 191 ? 0.862 -7.523 -0.998 1.00 94.06 191 CYS A CA 1
ATOM 1574 C C . CYS A 1 191 ? 0.182 -6.183 -1.318 1.00 94.06 191 CYS A C 1
ATOM 1576 O O . CYS A 1 191 ? -0.929 -6.178 -1.834 1.00 94.06 191 CYS A O 1
ATOM 1578 N N . ASP A 1 192 ? 0.863 -5.050 -1.090 1.00 93.12 192 ASP A N 1
ATOM 1579 C CA . ASP A 1 192 ? 0.379 -3.714 -1.482 1.00 93.12 192 ASP A CA 1
ATOM 1580 C C . ASP A 1 192 ? 0.028 -3.655 -2.973 1.00 93.12 192 ASP A C 1
ATOM 1582 O O . ASP A 1 192 ? -1.028 -3.152 -3.331 1.00 93.12 192 ASP A O 1
ATOM 1586 N N . PHE A 1 193 ? 0.877 -4.206 -3.841 1.00 94.12 193 PHE A N 1
ATOM 1587 C CA . PHE A 1 193 ? 0.596 -4.269 -5.271 1.00 94.12 193 PHE A CA 1
ATOM 1588 C C . PHE A 1 193 ? -0.635 -5.132 -5.580 1.00 94.12 193 PHE A C 1
ATOM 1590 O O . PHE A 1 193 ? -1.556 -4.641 -6.228 1.00 94.12 193 PHE A O 1
ATOM 1597 N N . LEU A 1 194 ? -0.673 -6.378 -5.093 1.00 92.00 194 LEU A N 1
ATOM 1598 C CA . LEU A 1 194 ? -1.757 -7.335 -5.363 1.00 92.00 194 LEU A CA 1
ATOM 1599 C C . LEU A 1 194 ? -3.120 -6.822 -4.892 1.00 92.00 194 LEU A C 1
ATOM 1601 O O . LEU A 1 194 ? -4.105 -6.886 -5.628 1.00 92.00 194 LEU A O 1
ATOM 1605 N N . LYS A 1 195 ? -3.153 -6.260 -3.683 1.00 88.62 195 LYS A N 1
ATOM 1606 C CA . LYS A 1 195 ? -4.340 -5.653 -3.086 1.00 88.62 195 LYS A CA 1
ATOM 1607 C C . LYS A 1 195 ? -4.910 -4.543 -3.961 1.00 88.62 195 LYS A C 1
ATOM 1609 O O . LYS A 1 195 ? -6.110 -4.504 -4.216 1.00 88.62 195 LYS A O 1
ATOM 1614 N N . GLU A 1 196 ? -4.043 -3.651 -4.428 1.00 87.75 196 GLU A N 1
ATOM 1615 C CA . GLU A 1 196 ? -4.440 -2.470 -5.194 1.00 87.75 196 GLU A CA 1
ATOM 1616 C C . GLU A 1 196 ? -4.839 -2.807 -6.636 1.00 87.75 196 GLU A C 1
ATOM 1618 O O . GLU A 1 196 ? -5.546 -2.019 -7.253 1.00 87.75 196 GLU A O 1
ATOM 1623 N N . ILE A 1 197 ? -4.451 -3.976 -7.163 1.00 89.12 197 ILE A N 1
ATOM 1624 C CA . ILE A 1 197 ? -4.936 -4.473 -8.461 1.00 89.12 197 ILE A CA 1
ATOM 1625 C C . ILE A 1 197 ? -6.186 -5.365 -8.365 1.00 89.12 197 ILE A C 1
ATOM 1627 O O . ILE A 1 197 ? -6.576 -5.966 -9.362 1.00 89.12 197 ILE A O 1
ATOM 1631 N N . GLY A 1 198 ? -6.820 -5.470 -7.193 1.00 85.88 198 GLY A N 1
ATOM 1632 C CA . GLY A 1 198 ? -8.105 -6.163 -7.018 1.00 85.88 198 GLY A CA 1
ATOM 1633 C C . GLY A 1 198 ? -8.052 -7.484 -6.242 1.00 85.88 198 GLY A C 1
ATOM 1634 O O . GLY A 1 198 ? -9.109 -8.021 -5.903 1.00 85.88 198 GLY A O 1
ATOM 1635 N N . TYR A 1 199 ? -6.868 -7.988 -5.876 1.00 87.50 199 TYR A N 1
ATOM 1636 C CA . TYR A 1 199 ? -6.736 -9.172 -5.015 1.00 87.50 199 TYR A CA 1
ATOM 1637 C C . TYR A 1 199 ? -6.755 -8.770 -3.539 1.00 87.50 199 TYR A C 1
ATOM 1639 O O . TYR A 1 199 ? -5.743 -8.768 -2.838 1.00 87.50 199 TYR A O 1
ATOM 1647 N N . VAL A 1 200 ? -7.946 -8.404 -3.072 1.00 88.19 200 VAL A N 1
ATOM 1648 C CA . VAL A 1 200 ? -8.208 -7.811 -1.748 1.00 88.19 200 VAL A CA 1
ATOM 1649 C C . VAL A 1 200 ? -7.880 -8.707 -0.549 1.00 88.19 200 VAL A C 1
ATOM 1651 O O . VAL A 1 200 ? -7.856 -8.221 0.578 1.00 88.19 200 VAL A O 1
ATOM 1654 N N . GLU A 1 201 ? -7.574 -9.982 -0.784 1.00 88.62 201 GLU A N 1
ATOM 1655 C CA . GLU A 1 201 ? -7.215 -10.961 0.248 1.00 88.62 201 GLU A CA 1
ATOM 1656 C C . GLU A 1 201 ? -5.719 -10.971 0.610 1.00 88.62 201 GLU A C 1
ATOM 1658 O O . GLU A 1 201 ? -5.294 -11.755 1.459 1.00 88.62 201 GLU A O 1
ATOM 1663 N N . TYR A 1 202 ? -4.925 -10.073 0.013 1.00 90.69 202 TYR A N 1
ATOM 1664 C CA . TYR A 1 202 ? -3.513 -9.849 0.339 1.00 90.69 202 TYR A CA 1
ATOM 1665 C C . TYR A 1 202 ? -3.328 -8.568 1.172 1.00 90.69 202 TYR A C 1
ATOM 1667 O O . TYR A 1 202 ? -2.917 -7.537 0.632 1.00 90.69 202 TYR A O 1
ATOM 1675 N N . PRO A 1 203 ? -3.615 -8.579 2.488 1.00 92.50 203 PRO A N 1
ATOM 1676 C CA . PRO A 1 203 ? -3.389 -7.409 3.328 1.00 92.50 203 PRO A CA 1
ATOM 1677 C C . PRO A 1 203 ? -1.899 -7.050 3.356 1.00 92.50 203 PRO A C 1
ATOM 1679 O O . PRO A 1 203 ? -1.028 -7.910 3.230 1.00 92.50 203 PRO A O 1
ATOM 1682 N N . LYS A 1 204 ? -1.593 -5.767 3.534 1.00 93.62 204 LYS A N 1
ATOM 1683 C CA . LYS A 1 204 ? -0.230 -5.251 3.612 1.00 93.62 204 LYS A CA 1
ATOM 1684 C C . LYS A 1 204 ? 0.241 -5.288 5.071 1.00 93.62 204 LYS A C 1
ATOM 1686 O O . LYS A 1 204 ? -0.225 -4.478 5.868 1.00 93.62 204 LYS A O 1
ATOM 1691 N N . PRO A 1 205 ? 1.217 -6.132 5.442 1.00 93.06 205 PRO A N 1
ATOM 1692 C CA . PRO A 1 205 ? 1.780 -6.161 6.793 1.00 93.06 205 PRO A CA 1
ATOM 1693 C C . PRO A 1 205 ? 2.736 -4.979 7.048 1.00 93.06 205 PRO A C 1
ATOM 1695 O O . PRO A 1 205 ? 3.939 -5.148 7.257 1.00 93.06 205 PRO A O 1
ATOM 1698 N N . ASP A 1 206 ? 2.230 -3.747 6.996 1.00 91.38 206 ASP A N 1
ATOM 1699 C CA . ASP A 1 206 ? 3.034 -2.562 7.294 1.00 91.38 206 ASP A CA 1
ATOM 1700 C C . ASP A 1 206 ? 3.244 -2.339 8.802 1.00 91.38 206 ASP A C 1
ATOM 1702 O O . ASP A 1 206 ? 2.823 -3.126 9.651 1.00 91.38 206 ASP A O 1
ATOM 1706 N N . VAL A 1 207 ? 3.961 -1.267 9.147 1.00 91.12 207 VAL A N 1
ATOM 1707 C CA . VAL A 1 207 ? 4.305 -0.957 10.540 1.00 91.12 207 VAL A CA 1
ATOM 1708 C C . VAL A 1 207 ? 3.079 -0.701 11.420 1.00 91.12 207 VAL A C 1
ATOM 1710 O O . VAL A 1 207 ? 3.133 -0.996 12.608 1.00 91.12 207 VAL A O 1
ATOM 1713 N N . HIS A 1 208 ? 1.985 -0.162 10.879 1.00 92.75 208 HIS A N 1
ATOM 1714 C CA . HIS A 1 208 ? 0.767 0.092 11.644 1.00 92.75 208 HIS A CA 1
ATOM 1715 C C . HIS A 1 208 ? 0.045 -1.219 11.934 1.00 92.75 208 HIS A C 1
ATOM 1717 O O . HIS A 1 208 ? -0.284 -1.487 13.089 1.00 92.75 208 HIS A O 1
ATOM 1723 N N . ILE A 1 209 ? -0.109 -2.059 10.909 1.00 93.62 209 ILE A N 1
ATOM 1724 C CA . ILE A 1 209 ? -0.742 -3.373 11.041 1.00 93.62 209 ILE A CA 1
ATOM 1725 C C . ILE A 1 209 ? 0.042 -4.248 12.021 1.00 93.62 209 ILE A C 1
ATOM 1727 O O . ILE A 1 209 ? -0.531 -4.776 12.971 1.00 93.62 209 ILE A O 1
ATOM 1731 N N . LYS A 1 210 ? 1.364 -4.355 11.851 1.00 93.69 210 LYS A N 1
ATOM 1732 C CA . LYS A 1 210 ? 2.211 -5.193 12.715 1.00 93.69 210 LYS A CA 1
ATOM 1733 C C . LYS A 1 210 ? 2.234 -4.737 14.167 1.00 93.69 210 LYS A C 1
ATOM 1735 O O . LYS A 1 210 ? 2.272 -5.580 15.059 1.00 93.69 210 LYS A O 1
ATOM 1740 N N . ASP A 1 211 ? 2.210 -3.429 14.407 1.00 92.44 211 ASP A N 1
ATOM 1741 C CA . ASP A 1 211 ? 2.185 -2.870 15.759 1.00 92.44 211 ASP A CA 1
ATOM 1742 C C . ASP A 1 211 ? 0.853 -3.173 16.459 1.00 92.44 211 ASP A C 1
ATOM 1744 O O . ASP A 1 211 ? 0.841 -3.761 17.540 1.00 92.44 211 ASP A O 1
ATOM 1748 N N . ILE A 1 212 ? -0.275 -2.869 15.807 1.00 93.62 212 ILE A N 1
ATOM 1749 C CA . ILE A 1 212 ? -1.610 -3.122 16.366 1.00 93.62 212 ILE A CA 1
ATOM 1750 C C . ILE A 1 212 ? -1.823 -4.621 16.605 1.00 93.62 212 ILE A C 1
ATOM 1752 O O . ILE A 1 212 ? -2.159 -5.032 17.718 1.00 93.62 212 ILE A O 1
ATOM 1756 N N . ILE A 1 213 ? -1.582 -5.451 15.586 1.00 93.38 213 ILE A N 1
ATOM 1757 C CA . ILE A 1 213 ? -1.780 -6.899 15.683 1.00 93.38 213 ILE A CA 1
ATOM 1758 C C . ILE A 1 213 ? -0.828 -7.509 16.716 1.00 93.38 213 ILE A C 1
ATOM 1760 O O . ILE A 1 213 ? -1.250 -8.311 17.551 1.00 93.38 213 ILE A O 1
ATOM 1764 N N . GLY A 1 214 ? 0.442 -7.097 16.715 1.00 92.50 214 GLY A N 1
ATOM 1765 C CA . GLY A 1 214 ? 1.438 -7.587 17.660 1.00 92.50 214 GLY A CA 1
ATOM 1766 C C . GLY A 1 214 ? 1.050 -7.318 19.115 1.00 92.50 214 GLY A C 1
ATOM 1767 O O . GLY A 1 214 ? 1.142 -8.214 19.958 1.00 92.50 214 GLY A O 1
ATOM 1768 N N . GLN A 1 215 ? 0.575 -6.107 19.415 1.00 91.50 215 GLN A N 1
ATOM 1769 C CA . GLN A 1 215 ? 0.223 -5.712 20.780 1.00 91.50 215 GLN A CA 1
ATOM 1770 C C . GLN A 1 215 ? -1.110 -6.280 21.277 1.00 91.50 215 GLN A C 1
ATOM 1772 O O . GLN A 1 215 ? -1.274 -6.444 22.494 1.00 91.50 215 GLN A O 1
ATOM 1777 N N . LEU A 1 216 ? -2.060 -6.542 20.375 1.00 89.81 216 LEU A N 1
ATOM 1778 C CA . LEU A 1 216 ? -3.377 -7.075 20.726 1.00 89.81 216 LEU A CA 1
ATOM 1779 C C . LEU A 1 216 ? -3.397 -8.604 20.775 1.00 89.81 216 LEU A C 1
ATOM 1781 O O . LEU A 1 216 ? -3.884 -9.154 21.756 1.00 89.81 216 LEU A O 1
ATOM 1785 N N . PHE A 1 217 ? -2.818 -9.279 19.779 1.00 88.81 217 PHE A N 1
ATOM 1786 C CA . PHE A 1 217 ? -2.969 -10.729 19.594 1.00 88.81 217 PHE A CA 1
ATOM 1787 C C . PHE A 1 217 ? -1.707 -11.532 19.933 1.00 88.81 217 PHE A C 1
ATOM 1789 O O . PHE A 1 217 ? -1.795 -12.709 20.265 1.00 88.81 217 PHE A O 1
ATOM 1796 N N . PHE A 1 218 ? -0.524 -10.909 19.901 1.00 86.12 218 PHE A N 1
ATOM 1797 C CA . PHE A 1 218 ? 0.754 -11.589 20.174 1.00 86.12 218 PHE A CA 1
ATOM 1798 C C . PHE A 1 218 ? 1.419 -11.134 21.479 1.00 86.12 218 PHE A C 1
ATOM 1800 O O . PHE A 1 218 ? 2.552 -11.526 21.766 1.00 86.12 218 PHE A O 1
ATOM 1807 N N . LYS A 1 219 ? 0.724 -10.307 22.275 1.00 81.31 219 LYS A N 1
ATOM 1808 C CA . LYS A 1 219 ? 1.202 -9.744 23.553 1.00 81.31 219 LYS A CA 1
ATOM 1809 C C . LYS A 1 219 ? 2.567 -9.064 23.454 1.00 81.31 219 LYS A C 1
ATOM 1811 O O . LYS A 1 219 ? 3.305 -9.009 24.435 1.00 81.31 219 LYS A O 1
ATOM 1816 N N . LYS A 1 220 ? 2.907 -8.549 22.275 1.00 79.50 220 LYS A N 1
ATOM 1817 C CA . LYS A 1 220 ? 4.122 -7.768 22.097 1.00 79.50 220 LYS A CA 1
ATOM 1818 C C . LYS A 1 220 ? 3.957 -6.442 22.825 1.00 79.50 220 LYS A C 1
ATOM 1820 O O . LYS A 1 220 ? 2.894 -5.828 22.822 1.00 79.50 220 LYS A O 1
ATOM 1825 N N . THR A 1 221 ? 5.015 -6.008 23.470 1.00 79.31 221 THR A N 1
ATOM 1826 C CA . THR A 1 221 ? 5.199 -4.641 23.934 1.00 79.31 221 THR A CA 1
ATOM 1827 C C . THR A 1 221 ? 5.888 -3.837 22.834 1.00 79.31 221 THR A C 1
ATOM 1829 O O . THR A 1 221 ? 6.441 -4.401 21.890 1.00 79.31 221 THR A O 1
ATOM 1832 N N . LYS A 1 222 ? 5.925 -2.507 22.969 1.00 72.81 222 LYS A N 1
ATOM 1833 C CA . LYS A 1 222 ? 6.658 -1.638 22.028 1.00 72.81 222 LYS A CA 1
ATOM 1834 C C . LYS A 1 222 ? 8.149 -1.963 21.911 1.00 72.81 222 LYS A C 1
ATOM 1836 O O . LYS A 1 222 ? 8.770 -1.593 20.921 1.00 72.81 222 LYS A O 1
ATOM 1841 N N . ASN A 1 223 ? 8.714 -2.611 22.928 1.00 80.62 223 ASN A N 1
ATOM 1842 C CA . ASN A 1 223 ? 10.132 -2.953 22.984 1.00 80.62 223 ASN A CA 1
ATOM 1843 C C . ASN A 1 223 ? 10.423 -4.344 22.409 1.00 80.62 223 ASN A C 1
ATOM 1845 O O . ASN A 1 223 ? 11.587 -4.691 22.213 1.00 80.62 223 ASN A O 1
ATOM 1849 N N . ASP A 1 224 ? 9.389 -5.145 22.145 1.00 85.00 224 ASP A N 1
ATOM 1850 C CA . ASP A 1 224 ? 9.576 -6.450 21.536 1.00 85.00 224 ASP A CA 1
ATOM 1851 C C . ASP A 1 224 ? 9.842 -6.328 20.037 1.00 85.00 224 ASP A C 1
ATOM 1853 O O . ASP A 1 224 ? 9.449 -5.369 19.369 1.00 85.00 224 ASP A O 1
ATOM 1857 N N . LYS A 1 225 ? 10.485 -7.357 19.476 1.00 84.81 225 LYS A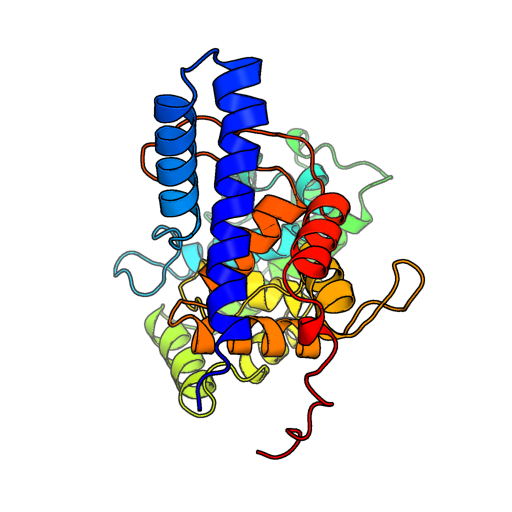 N 1
ATOM 1858 C CA . LYS A 1 225 ? 10.587 -7.483 18.022 1.00 84.81 225 LYS A CA 1
ATOM 1859 C C . LYS A 1 225 ? 9.177 -7.490 17.412 1.00 84.81 225 LYS A C 1
ATOM 1861 O O . LYS A 1 225 ? 8.330 -8.242 17.916 1.00 84.81 225 LYS A O 1
ATOM 1866 N N . PRO A 1 226 ? 8.944 -6.725 16.326 1.00 86.50 226 PRO A N 1
ATOM 1867 C CA . PRO A 1 226 ? 7.700 -6.801 15.575 1.00 86.50 226 PRO A CA 1
ATOM 1868 C C . PRO A 1 226 ? 7.402 -8.242 15.166 1.00 86.50 226 PRO A C 1
ATOM 1870 O O . PRO A 1 226 ? 8.329 -9.020 14.921 1.00 86.50 226 PRO A O 1
ATOM 1873 N N . ILE A 1 227 ? 6.117 -8.575 15.067 1.00 92.62 227 ILE A N 1
ATOM 1874 C CA . ILE A 1 227 ? 5.693 -9.826 14.434 1.00 92.62 227 ILE A CA 1
ATOM 1875 C C . ILE A 1 227 ? 6.191 -9.880 12.984 1.00 92.62 227 ILE A C 1
ATOM 1877 O O . ILE A 1 227 ? 6.499 -8.852 12.369 1.00 92.62 227 ILE A O 1
ATOM 1881 N N . THR A 1 228 ? 6.297 -11.087 12.450 1.00 92.81 228 THR A N 1
ATOM 1882 C CA . THR A 1 228 ? 6.645 -11.329 11.049 1.00 92.81 228 THR A CA 1
ATOM 1883 C C . THR A 1 228 ? 5.548 -10.827 10.108 1.00 92.81 228 THR A C 1
ATOM 1885 O O . THR A 1 228 ? 4.408 -10.580 10.511 1.00 92.81 228 THR A O 1
ATOM 1888 N N . ASP A 1 229 ? 5.901 -10.654 8.834 1.00 92.94 229 ASP A N 1
ATOM 1889 C CA . ASP A 1 229 ? 4.944 -10.250 7.802 1.00 92.94 229 ASP A CA 1
ATOM 1890 C C . ASP A 1 229 ? 3.870 -11.342 7.609 1.00 92.94 229 ASP A C 1
ATOM 1892 O O . ASP A 1 229 ? 2.688 -11.034 7.484 1.00 92.94 229 ASP A O 1
ATOM 1896 N N . GLU A 1 230 ? 4.274 -12.612 7.677 1.00 91.12 230 GLU A N 1
ATOM 1897 C CA . GLU A 1 230 ? 3.423 -13.804 7.666 1.00 91.12 230 GLU A CA 1
ATOM 1898 C C . GLU A 1 230 ? 2.380 -13.782 8.793 1.00 91.12 230 GLU A C 1
ATOM 1900 O O . GLU A 1 230 ? 1.183 -13.893 8.528 1.00 91.12 230 GLU A O 1
ATOM 1905 N N . GLU A 1 231 ? 2.821 -13.613 10.046 1.00 92.25 231 GLU A N 1
ATOM 1906 C CA . GLU A 1 231 ? 1.938 -13.578 11.223 1.00 92.25 231 GLU A CA 1
ATOM 1907 C C . GLU A 1 231 ? 0.881 -12.476 11.099 1.00 92.25 231 GLU A C 1
ATOM 1909 O O . GLU A 1 231 ? -0.293 -12.696 11.401 1.00 92.25 231 GLU A O 1
ATOM 1914 N N . ALA A 1 232 ? 1.288 -11.299 10.618 1.00 94.25 232 ALA A N 1
ATOM 1915 C CA . ALA A 1 232 ? 0.380 -10.185 10.391 1.00 94.25 232 ALA A CA 1
ATOM 1916 C C . ALA A 1 232 ? -0.644 -10.492 9.291 1.00 94.25 232 ALA A C 1
ATOM 1918 O O . ALA A 1 232 ? -1.835 -10.253 9.491 1.00 94.25 232 ALA A O 1
ATOM 1919 N N . ILE A 1 233 ? -0.206 -11.046 8.154 1.00 93.06 233 ILE A N 1
ATOM 1920 C CA . ILE A 1 233 ? -1.105 -11.413 7.052 1.00 93.06 233 ILE A CA 1
ATOM 1921 C C . ILE A 1 233 ? -2.133 -12.441 7.523 1.00 93.06 233 ILE A C 1
ATOM 1923 O O . ILE A 1 233 ? -3.330 -12.227 7.337 1.00 93.06 233 ILE A O 1
ATOM 1927 N N . PHE A 1 234 ? -1.694 -13.529 8.160 1.00 91.00 234 PHE A N 1
ATOM 1928 C CA . PHE A 1 234 ? -2.604 -14.586 8.597 1.00 91.00 234 PHE A CA 1
ATOM 1929 C C . PHE A 1 234 ? -3.621 -14.083 9.614 1.00 91.00 234 PHE A C 1
ATOM 1931 O O . PHE A 1 234 ? -4.812 -14.341 9.445 1.00 91.00 234 PHE A O 1
ATOM 1938 N N . LYS A 1 235 ? -3.193 -13.296 10.608 1.00 91.94 235 LYS A N 1
ATOM 1939 C CA . LYS A 1 235 ? -4.124 -12.772 11.612 1.00 91.94 235 LYS A CA 1
ATOM 1940 C C . LYS A 1 235 ? -5.124 -11.775 11.015 1.00 91.94 235 LYS A C 1
ATOM 1942 O O . LYS A 1 235 ? -6.299 -11.825 11.360 1.00 91.94 235 LYS A O 1
ATOM 1947 N N . VAL A 1 236 ? -4.711 -10.911 10.082 1.00 93.44 236 VAL A N 1
ATOM 1948 C CA . VAL A 1 236 ? -5.652 -10.007 9.390 1.00 93.44 236 VAL A CA 1
ATOM 1949 C C . VAL A 1 236 ? -6.696 -10.792 8.591 1.00 93.44 236 VAL A C 1
ATOM 1951 O O . VAL A 1 236 ? -7.875 -10.442 8.620 1.00 93.44 236 VAL A O 1
ATOM 1954 N N . ARG A 1 237 ? -6.293 -11.873 7.916 1.00 91.38 237 ARG A N 1
ATOM 1955 C CA . ARG A 1 237 ? -7.217 -12.737 7.164 1.00 91.38 237 ARG A CA 1
ATOM 1956 C C . ARG A 1 237 ? -8.162 -13.514 8.079 1.00 91.38 237 ARG A C 1
ATOM 1958 O O . ARG A 1 237 ? -9.334 -13.661 7.755 1.00 91.38 237 ARG A O 1
ATOM 1965 N N . GLU A 1 238 ? -7.684 -13.967 9.233 1.00 90.31 238 GLU A N 1
ATOM 1966 C CA . GLU A 1 238 ? -8.513 -14.616 10.255 1.00 90.31 238 GLU A CA 1
ATOM 1967 C C . GLU A 1 238 ? -9.615 -13.675 10.767 1.00 90.31 238 GLU A C 1
ATOM 1969 O O . GLU A 1 238 ? -10.795 -14.033 10.730 1.00 90.31 238 GLU A O 1
ATOM 1974 N N . ILE A 1 239 ? -9.248 -12.435 11.118 1.00 92.06 239 ILE A N 1
ATOM 1975 C CA . ILE A 1 239 ? -10.193 -11.381 11.517 1.00 92.06 239 ILE A CA 1
ATOM 1976 C C . ILE A 1 239 ? -11.219 -11.133 10.405 1.00 92.06 239 ILE A C 1
ATOM 1978 O O . ILE A 1 239 ? -12.420 -11.087 10.669 1.00 92.06 239 ILE A O 1
ATOM 1982 N N . ALA A 1 240 ? -10.755 -10.996 9.161 1.00 91.44 240 ALA A N 1
ATOM 1983 C CA . ALA A 1 240 ? -11.609 -10.742 8.004 1.00 91.44 240 ALA A CA 1
ATOM 1984 C C . ALA A 1 240 ? -12.633 -11.869 7.785 1.00 91.44 240 ALA A C 1
ATOM 1986 O O . ALA A 1 240 ? -13.834 -11.609 7.679 1.00 91.44 240 ALA A O 1
ATOM 1987 N N . ASN A 1 241 ? -12.179 -13.125 7.829 1.00 89.81 241 ASN A N 1
ATOM 1988 C CA . ASN A 1 241 ? -13.029 -14.310 7.706 1.00 89.81 241 ASN A CA 1
ATOM 1989 C C . ASN A 1 241 ? -14.079 -14.384 8.824 1.00 89.81 241 ASN A C 1
ATOM 1991 O O . ASN A 1 241 ? -15.249 -14.672 8.562 1.00 89.81 241 ASN A O 1
ATOM 1995 N N . ASN A 1 242 ? -13.687 -14.096 10.068 1.00 88.19 242 ASN A N 1
ATOM 1996 C CA . ASN A 1 242 ? -14.603 -14.112 11.208 1.00 88.19 242 ASN A CA 1
ATOM 1997 C C . ASN A 1 242 ? -15.646 -12.988 11.133 1.00 88.19 242 ASN A C 1
ATOM 1999 O O . ASN A 1 242 ? -16.817 -13.220 11.446 1.00 88.19 242 ASN A O 1
ATOM 2003 N N . ALA A 1 243 ? -15.255 -11.812 10.642 1.00 90.00 243 ALA A N 1
ATOM 2004 C CA . ALA A 1 243 ? -16.146 -10.677 10.416 1.00 90.00 243 ALA A CA 1
ATOM 2005 C C . ALA A 1 243 ? -16.949 -10.755 9.101 1.00 90.00 243 ALA A C 1
ATOM 2007 O O . ALA A 1 243 ? -17.853 -9.949 8.898 1.00 90.00 243 ALA A O 1
ATOM 2008 N N . ASN A 1 244 ? -16.680 -11.738 8.233 1.00 90.88 244 ASN A N 1
ATOM 2009 C CA . ASN A 1 244 ? -17.285 -11.856 6.902 1.00 90.88 244 ASN A CA 1
ATOM 2010 C C . ASN A 1 244 ? -17.086 -10.589 6.042 1.00 90.88 244 ASN A C 1
ATOM 2012 O O . ASN A 1 244 ? -18.010 -10.102 5.387 1.00 90.88 244 ASN A O 1
ATOM 2016 N N . VAL A 1 245 ? -15.864 -10.054 6.062 1.00 91.38 245 VAL A N 1
ATOM 2017 C CA . VAL A 1 245 ? -15.414 -8.909 5.257 1.00 91.38 245 VAL A CA 1
ATOM 2018 C C . VAL A 1 245 ? -14.112 -9.261 4.536 1.00 91.38 245 VAL A C 1
ATOM 2020 O O . VAL A 1 245 ? -13.483 -10.266 4.844 1.00 91.38 245 VAL A O 1
ATOM 2023 N N . SER A 1 246 ? -13.686 -8.436 3.577 1.00 91.94 246 SER A N 1
ATOM 2024 C CA . SER A 1 246 ? -12.390 -8.630 2.903 1.00 91.94 246 SER A CA 1
ATOM 2025 C C . SER A 1 246 ? -11.202 -8.307 3.814 1.00 91.94 246 SER A C 1
ATOM 2027 O O . SER A 1 246 ? -11.286 -7.403 4.655 1.00 91.94 246 SER A O 1
ATOM 2029 N N . ALA A 1 247 ? -10.054 -8.953 3.587 1.00 92.62 247 ALA A N 1
ATOM 2030 C CA . ALA A 1 247 ? -8.817 -8.597 4.290 1.00 92.62 247 ALA A CA 1
ATOM 2031 C C . ALA A 1 247 ? -8.389 -7.140 4.022 1.00 92.62 247 ALA A C 1
ATOM 2033 O O . ALA A 1 247 ? -7.834 -6.488 4.907 1.00 92.62 247 ALA A O 1
ATOM 2034 N N . PHE A 1 248 ? -8.720 -6.594 2.845 1.00 93.19 248 PHE A N 1
ATOM 2035 C CA . PHE A 1 248 ? -8.575 -5.173 2.518 1.00 93.19 248 PHE A CA 1
ATOM 2036 C C . PHE A 1 248 ? -9.287 -4.269 3.524 1.00 93.19 248 PHE A C 1
ATOM 2038 O O . PHE A 1 248 ? -8.717 -3.268 3.945 1.00 93.19 248 PHE A O 1
ATOM 2045 N N . ALA A 1 249 ? -10.524 -4.593 3.907 1.00 94.12 249 ALA A N 1
ATOM 2046 C CA . ALA A 1 249 ? -11.306 -3.749 4.804 1.00 94.12 249 ALA A CA 1
ATOM 2047 C C . ALA A 1 249 ? -10.689 -3.700 6.211 1.00 94.12 249 ALA A C 1
ATOM 2049 O O . ALA A 1 249 ? -10.623 -2.628 6.817 1.00 94.12 249 ALA A O 1
ATOM 2050 N N . VAL A 1 250 ? -10.191 -4.840 6.702 1.00 95.38 250 VAL A N 1
ATOM 2051 C CA . VAL A 1 250 ? -9.476 -4.934 7.986 1.00 95.38 250 VAL A CA 1
ATOM 2052 C C . VAL A 1 250 ? -8.134 -4.195 7.920 1.00 95.38 250 VAL A C 1
ATOM 2054 O O . VAL A 1 250 ? -7.837 -3.375 8.781 1.00 95.38 250 VAL A O 1
ATOM 2057 N N . ASP A 1 251 ? -7.334 -4.424 6.878 1.00 95.00 251 ASP A N 1
ATOM 2058 C CA . ASP A 1 251 ? -6.091 -3.682 6.628 1.00 95.00 251 ASP A CA 1
ATOM 2059 C C . ASP A 1 251 ? -6.343 -2.170 6.616 1.00 95.00 251 ASP A C 1
ATOM 2061 O O . ASP A 1 251 ? -5.688 -1.421 7.342 1.00 95.00 251 ASP A O 1
ATOM 2065 N N . LYS A 1 252 ? -7.344 -1.724 5.851 1.00 94.44 252 LYS A N 1
ATOM 2066 C CA . LYS A 1 252 ? -7.636 -0.307 5.686 1.00 94.44 252 LYS A CA 1
ATOM 2067 C C . LYS A 1 252 ? -8.048 0.327 7.004 1.00 94.44 252 LYS A C 1
ATOM 2069 O O . LYS A 1 252 ? -7.524 1.389 7.323 1.00 94.44 252 LYS A O 1
ATOM 2074 N N . ILE A 1 253 ? -8.936 -0.300 7.781 1.00 96.25 253 ILE A N 1
ATOM 2075 C CA . ILE A 1 253 ? -9.392 0.306 9.037 1.00 96.25 253 ILE A CA 1
ATOM 2076 C C . ILE A 1 253 ? -8.244 0.454 10.039 1.00 96.25 253 ILE A C 1
ATOM 2078 O O . ILE A 1 253 ? -8.052 1.527 10.607 1.00 96.25 253 ILE A O 1
ATOM 2082 N N . LEU A 1 254 ? -7.404 -0.575 10.173 1.00 96.19 254 LEU A N 1
ATOM 2083 C CA . LEU A 1 254 ? -6.238 -0.531 11.053 1.00 96.19 254 LEU A CA 1
ATOM 2084 C C . LEU A 1 254 ? -5.191 0.479 10.567 1.00 96.19 254 LEU A C 1
ATOM 2086 O O . LEU A 1 254 ? -4.560 1.158 11.378 1.00 96.19 254 LEU A O 1
ATOM 2090 N N . TRP A 1 255 ? -5.030 0.626 9.251 1.00 95.19 255 TRP A N 1
ATOM 2091 C CA . TRP A 1 255 ? -4.164 1.644 8.668 1.00 95.19 255 TRP A CA 1
ATOM 2092 C C . TRP A 1 255 ? -4.678 3.068 8.924 1.00 95.19 255 TRP A C 1
ATOM 2094 O O . TRP A 1 255 ? -3.878 3.939 9.265 1.00 95.19 255 TRP A O 1
ATOM 2104 N N . LEU A 1 256 ? -5.989 3.321 8.813 1.00 95.62 256 LEU A N 1
ATOM 2105 C CA . LEU A 1 256 ? -6.598 4.629 9.109 1.00 95.62 256 LEU A CA 1
ATOM 2106 C C . LEU A 1 256 ? -6.375 5.022 10.573 1.00 95.62 256 LEU A C 1
ATOM 2108 O O . LEU A 1 256 ? -5.878 6.114 10.847 1.00 95.62 256 LEU A O 1
ATOM 2112 N N . ILE A 1 257 ? -6.637 4.097 11.500 1.00 96.12 257 ILE A N 1
ATOM 2113 C CA . ILE A 1 257 ? -6.361 4.272 12.935 1.00 96.12 257 ILE A CA 1
ATOM 2114 C C . ILE A 1 257 ? -4.872 4.538 13.165 1.00 96.12 257 ILE A C 1
ATOM 2116 O O . ILE A 1 257 ? -4.480 5.428 13.920 1.00 96.12 257 ILE A O 1
ATOM 2120 N N . GLY A 1 258 ? -4.024 3.753 12.501 1.00 94.81 258 GLY A N 1
ATOM 2121 C CA . GLY A 1 258 ? -2.593 3.794 12.723 1.00 94.81 258 GLY A CA 1
ATOM 2122 C C . GLY A 1 258 ? -1.890 5.020 12.157 1.00 94.81 258 GLY A C 1
ATOM 2123 O O . GLY A 1 258 ? -0.862 5.427 12.706 1.00 94.81 258 GLY A O 1
ATOM 2124 N N . SER A 1 259 ? -2.416 5.574 11.069 1.00 93.56 259 SER A N 1
ATOM 2125 C CA . SER A 1 259 ? -1.820 6.687 10.333 1.00 93.56 259 SER A CA 1
ATOM 2126 C C . SER A 1 259 ? -2.480 8.032 10.622 1.00 93.56 259 SER A C 1
ATOM 2128 O O . SER A 1 259 ? -1.810 9.049 10.462 1.00 93.56 259 SER A O 1
ATOM 2130 N N . GLY A 1 260 ? -3.758 8.049 11.020 1.00 95.19 260 GLY A N 1
ATOM 2131 C CA . GLY A 1 260 ? -4.555 9.270 11.164 1.00 95.19 260 GLY A CA 1
ATOM 2132 C C . GLY A 1 260 ? -4.908 9.946 9.832 1.00 95.19 260 GLY A C 1
ATOM 2133 O O . GLY A 1 260 ? -5.337 11.098 9.835 1.00 95.19 260 GLY A O 1
ATOM 2134 N N . LYS A 1 261 ? -4.714 9.269 8.690 1.00 94.38 261 LYS A N 1
ATOM 2135 C CA . LYS A 1 261 ? -4.838 9.857 7.345 1.00 94.38 261 LYS A CA 1
ATOM 2136 C C . LYS A 1 261 ? -6.053 9.324 6.602 1.00 94.38 261 LYS A C 1
ATOM 2138 O O . LYS A 1 261 ? -6.125 8.134 6.323 1.00 94.38 261 LYS A O 1
ATOM 2143 N N . TYR A 1 262 ? -6.951 10.214 6.196 1.00 94.06 262 TYR A N 1
ATOM 2144 C CA . TYR A 1 262 ? -8.185 9.888 5.484 1.00 94.06 262 TYR A CA 1
ATOM 2145 C C . TYR A 1 262 ? -8.203 10.657 4.166 1.00 94.06 262 TYR A C 1
ATOM 2147 O O . TYR A 1 262 ? -8.484 11.851 4.141 1.00 94.06 262 TYR A O 1
ATOM 2155 N N . TYR A 1 263 ? -7.855 9.984 3.075 1.00 88.81 263 TYR A N 1
ATOM 2156 C CA . TYR A 1 263 ? -7.733 10.612 1.760 1.00 88.81 263 TYR A CA 1
ATOM 2157 C C . TYR A 1 263 ? -9.085 10.724 1.044 1.00 88.81 263 TYR A C 1
ATOM 2159 O O . TYR A 1 263 ? -10.032 9.994 1.354 1.00 88.81 263 TYR A O 1
ATOM 2167 N N . GLY A 1 264 ? -9.176 11.637 0.078 1.00 83.75 264 GLY A N 1
ATOM 2168 C CA . GLY A 1 264 ? -10.371 11.782 -0.755 1.00 83.75 264 GLY A CA 1
ATOM 2169 C C . GLY A 1 264 ? -10.629 10.549 -1.636 1.00 83.75 264 GLY A C 1
ATOM 2170 O O . GLY A 1 264 ? -9.707 10.023 -2.263 1.00 83.75 264 GLY A O 1
ATOM 2171 N N . VAL A 1 265 ? -11.880 10.078 -1.692 1.00 80.19 265 VAL A N 1
ATOM 2172 C CA . VAL A 1 265 ? -12.314 8.905 -2.479 1.00 80.19 265 VAL A CA 1
ATOM 2173 C C . VAL A 1 265 ? -13.770 9.030 -2.927 1.00 80.19 265 VAL A C 1
ATOM 2175 O O . VAL A 1 265 ? -14.599 9.516 -2.172 1.00 80.19 265 VAL A O 1
ATOM 2178 N N . ASN A 1 266 ? -14.115 8.527 -4.119 1.00 67.75 266 ASN A N 1
ATOM 2179 C CA . ASN A 1 266 ? -15.505 8.294 -4.556 1.00 67.75 266 ASN A CA 1
ATOM 2180 C C . ASN A 1 266 ? -16.479 9.468 -4.303 1.00 67.75 266 ASN A C 1
ATOM 2182 O O . ASN A 1 266 ? -17.513 9.294 -3.663 1.00 67.75 266 ASN A O 1
ATOM 2186 N N . GLY A 1 267 ? -16.145 10.670 -4.784 1.00 70.06 267 GLY A N 1
ATOM 2187 C CA . GLY A 1 267 ? -16.977 11.869 -4.590 1.00 70.06 267 GLY A CA 1
ATOM 2188 C C . GLY A 1 267 ? -16.814 12.549 -3.226 1.00 70.06 267 GLY A C 1
ATOM 2189 O O . GLY A 1 267 ? -17.452 13.565 -2.975 1.00 70.06 267 GLY A O 1
ATOM 2190 N N . ILE A 1 268 ? -15.942 12.026 -2.362 1.00 80.00 268 ILE A N 1
ATOM 2191 C CA . ILE A 1 268 ? -15.532 12.663 -1.112 1.00 80.00 268 ILE A CA 1
ATOM 2192 C C . ILE A 1 268 ? -14.208 13.380 -1.360 1.00 80.00 268 ILE A C 1
ATOM 2194 O O . ILE A 1 268 ? -13.167 12.744 -1.536 1.00 80.00 268 ILE A O 1
ATOM 2198 N N . GLU A 1 269 ? -14.255 14.706 -1.387 1.00 81.81 269 GLU A N 1
ATOM 2199 C CA . GLU A 1 269 ? -13.093 15.547 -1.658 1.00 81.81 269 GLU A CA 1
ATOM 2200 C C . GLU A 1 269 ? -12.283 15.854 -0.396 1.00 81.81 269 GLU A C 1
ATOM 2202 O O . GLU A 1 269 ? -12.803 15.872 0.721 1.00 81.81 269 GLU A O 1
ATOM 2207 N N . GLY A 1 270 ? -10.997 16.140 -0.599 1.00 87.56 270 GLY A N 1
ATOM 2208 C CA . GLY A 1 270 ? -10.091 16.610 0.442 1.00 87.56 270 GLY A CA 1
ATOM 2209 C C . GLY A 1 270 ? -9.492 15.495 1.297 1.00 87.56 270 GLY A C 1
ATOM 2210 O O . GLY A 1 270 ? -10.182 14.584 1.763 1.00 87.56 270 GLY A O 1
ATOM 2211 N N . ASP A 1 271 ? -8.186 15.619 1.523 1.00 92.12 271 ASP A N 1
ATOM 2212 C CA . ASP A 1 271 ? -7.447 14.782 2.458 1.00 92.12 271 ASP A CA 1
ATOM 2213 C C . ASP A 1 271 ? -7.575 15.356 3.873 1.00 92.12 271 ASP A C 1
ATOM 2215 O O . ASP A 1 271 ? -7.374 16.551 4.102 1.00 92.12 271 ASP A O 1
ATOM 2219 N N . ILE A 1 272 ? -7.882 14.490 4.833 1.00 94.06 272 ILE A N 1
ATOM 2220 C CA . ILE A 1 272 ? -7.932 14.805 6.257 1.00 94.06 272 ILE A CA 1
ATOM 2221 C C . ILE A 1 272 ? -6.763 14.136 6.964 1.00 94.06 272 ILE A C 1
ATOM 2223 O O . ILE A 1 272 ? -6.496 12.947 6.788 1.00 94.06 272 ILE A O 1
ATOM 2227 N N . GLU A 1 273 ? -6.133 14.899 7.850 1.00 95.31 273 GLU A N 1
ATOM 2228 C CA . GLU A 1 273 ? -5.194 14.387 8.837 1.00 95.31 273 GLU A CA 1
ATOM 2229 C C . GLU A 1 273 ? -5.690 14.740 10.248 1.00 95.31 273 GLU A C 1
ATOM 2231 O O . GLU A 1 273 ? -6.005 15.900 10.565 1.00 95.31 273 GLU A O 1
ATOM 2236 N N . ILE A 1 274 ? -5.800 13.705 11.074 1.00 94.81 274 ILE A N 1
ATOM 2237 C CA . ILE A 1 274 ? -6.085 13.767 12.510 1.00 94.81 274 ILE A CA 1
ATOM 2238 C C . ILE A 1 274 ? -4.928 13.124 13.278 1.00 94.81 274 ILE A C 1
ATOM 2240 O O . ILE A 1 274 ? -3.993 12.586 12.679 1.00 94.81 274 ILE A O 1
ATOM 2244 N N . SER A 1 275 ? -4.960 13.194 14.607 1.00 91.94 275 SER A N 1
ATOM 2245 C CA . SER A 1 275 ? -3.914 12.584 15.417 1.00 91.94 275 SER A CA 1
ATOM 2246 C C . SER A 1 275 ? -3.881 11.058 15.222 1.00 91.94 275 SER A C 1
ATOM 2248 O O . SER A 1 275 ? -4.902 10.368 15.271 1.00 91.94 275 SER A O 1
ATOM 2250 N N . ALA A 1 276 ? -2.689 10.513 14.965 1.00 87.75 276 ALA A N 1
ATOM 2251 C CA . ALA A 1 276 ? -2.486 9.071 14.919 1.00 87.75 276 ALA A CA 1
ATOM 2252 C C . ALA A 1 276 ? -2.346 8.546 16.351 1.00 87.75 276 ALA A C 1
ATOM 2254 O O . ALA A 1 276 ? -1.336 8.822 17.002 1.00 87.75 276 ALA A O 1
ATOM 2255 N N . ASP A 1 277 ? -3.310 7.758 16.831 1.00 83.75 277 ASP A N 1
ATOM 2256 C CA . ASP A 1 277 ? -3.286 7.256 18.210 1.00 83.75 277 ASP A CA 1
ATOM 2257 C C . ASP A 1 277 ? -3.511 5.750 18.308 1.00 83.75 277 ASP A C 1
ATOM 2259 O O . ASP A 1 277 ? -4.472 5.229 18.875 1.00 83.75 277 ASP A O 1
ATOM 2263 N N . ARG A 1 278 ? -2.543 5.019 17.759 1.00 90.44 278 ARG A N 1
ATOM 2264 C CA . ARG A 1 278 ? -2.471 3.562 17.909 1.00 90.44 278 ARG A CA 1
ATOM 2265 C C . ARG A 1 278 ? -2.561 3.124 19.366 1.00 90.44 278 ARG A C 1
ATOM 2267 O O . ARG A 1 278 ? -3.126 2.072 19.636 1.00 90.44 278 ARG A O 1
ATOM 2274 N N . GLN A 1 279 ? -1.962 3.878 20.291 1.00 91.19 279 GLN A N 1
ATOM 2275 C CA . GLN A 1 279 ? -1.878 3.432 21.676 1.00 91.19 279 GLN A CA 1
ATOM 2276 C C . GLN A 1 279 ? -3.204 3.601 22.407 1.00 91.19 279 GLN A C 1
ATOM 2278 O O . GLN A 1 279 ? -3.581 2.693 23.145 1.00 91.19 279 GLN A O 1
ATOM 2283 N N . GLU A 1 280 ? -3.891 4.726 22.209 1.00 92.50 280 GLU A N 1
ATOM 2284 C CA . GLU A 1 280 ? -5.248 4.925 22.714 1.00 92.50 280 GLU A CA 1
ATOM 2285 C C . GLU A 1 280 ? -6.164 3.808 22.214 1.00 92.50 280 GLU A C 1
ATOM 2287 O O . GLU A 1 280 ? -6.721 3.089 23.041 1.00 92.50 280 GLU A O 1
ATOM 2292 N N . PHE A 1 281 ? -6.185 3.551 20.901 1.00 94.31 281 PHE A N 1
ATOM 2293 C CA . PHE A 1 281 ? -6.958 2.452 20.316 1.00 94.31 281 PHE A CA 1
ATOM 2294 C C . PHE A 1 281 ? -6.653 1.091 20.965 1.00 94.31 281 PHE A C 1
ATOM 2296 O O . PHE A 1 281 ? -7.551 0.384 21.420 1.00 94.31 281 PHE A O 1
ATOM 2303 N N . ILE A 1 282 ? -5.371 0.715 21.057 1.00 91.94 282 ILE A N 1
ATOM 2304 C CA . ILE A 1 282 ? -4.955 -0.561 21.663 1.00 91.94 282 ILE A CA 1
ATOM 2305 C C . ILE A 1 282 ? -5.415 -0.654 23.124 1.00 91.94 282 ILE A C 1
ATOM 2307 O O . ILE A 1 282 ? -5.822 -1.725 23.579 1.00 91.94 282 ILE A O 1
ATOM 2311 N N . ASN A 1 283 ? -5.335 0.447 23.871 1.00 90.88 283 ASN A N 1
ATOM 2312 C CA . ASN A 1 283 ? -5.752 0.490 25.267 1.00 90.88 283 ASN A CA 1
ATOM 2313 C C . ASN A 1 283 ? -7.272 0.352 25.411 1.00 90.88 283 ASN A C 1
ATOM 2315 O O . ASN A 1 283 ? -7.720 -0.329 26.330 1.00 90.88 283 ASN A O 1
ATOM 2319 N N . GLU A 1 284 ? -8.057 0.969 24.529 1.00 90.62 284 GLU A N 1
ATOM 2320 C CA . GLU A 1 284 ? -9.518 0.849 24.526 1.00 90.62 284 GLU A CA 1
ATOM 2321 C C . GLU A 1 284 ? -9.972 -0.577 24.226 1.00 90.62 284 GLU A C 1
ATOM 2323 O O . GLU A 1 284 ? -10.693 -1.172 25.028 1.00 90.62 284 GLU A O 1
ATOM 2328 N N . ILE A 1 285 ? -9.435 -1.194 23.170 1.00 89.38 285 ILE A N 1
ATOM 2329 C CA . ILE A 1 285 ? -9.754 -2.588 22.835 1.00 89.38 285 ILE A CA 1
ATOM 2330 C C . ILE A 1 285 ? -9.411 -3.541 23.992 1.00 89.38 285 ILE A C 1
ATOM 2332 O O . ILE A 1 285 ? -10.188 -4.446 24.302 1.00 89.38 285 ILE A O 1
ATOM 2336 N N . LYS A 1 286 ? -8.276 -3.326 24.675 1.00 85.06 286 LYS A N 1
ATOM 2337 C CA . LYS A 1 286 ? -7.869 -4.135 25.840 1.00 85.06 286 LYS A CA 1
ATOM 2338 C C . LYS A 1 286 ? -8.789 -3.971 27.050 1.00 85.06 286 LYS A C 1
ATOM 2340 O O . LYS A 1 286 ? -8.944 -4.932 27.801 1.00 85.06 286 LYS A O 1
ATOM 2345 N N . LYS A 1 287 ? -9.372 -2.785 27.263 1.00 83.56 287 LYS A N 1
ATOM 2346 C CA . LYS A 1 287 ? -10.334 -2.547 28.354 1.00 83.56 287 LYS A CA 1
ATOM 2347 C C . LYS A 1 287 ? -11.633 -3.310 28.119 1.00 83.56 287 LYS A C 1
ATOM 2349 O O . LYS A 1 287 ? -12.172 -3.893 29.052 1.00 83.56 287 LYS A O 1
ATOM 2354 N N . GLU A 1 288 ? -12.117 -3.309 26.882 1.00 72.38 288 GLU A N 1
ATOM 2355 C CA . GLU A 1 288 ? -13.413 -3.895 26.531 1.00 72.38 288 GLU A CA 1
ATOM 2356 C C . GLU A 1 288 ? -13.369 -5.404 26.288 1.00 72.38 288 GLU A C 1
ATOM 2358 O O . GLU A 1 288 ? -14.381 -6.084 26.430 1.00 72.38 288 GLU A O 1
ATOM 2363 N N . SER A 1 289 ? -12.221 -5.949 25.881 1.00 67.31 289 SER A N 1
ATOM 2364 C CA . SER A 1 289 ? -12.032 -7.394 25.772 1.00 67.31 289 SER A CA 1
ATOM 2365 C C . SER A 1 289 ? -10.614 -7.794 26.181 1.00 67.31 289 SER A C 1
ATOM 2367 O O . SER A 1 289 ? -9.695 -7.793 25.355 1.00 67.31 289 SER A O 1
ATOM 2369 N N . PRO A 1 290 ? -10.414 -8.216 27.441 1.00 59.47 290 PRO A N 1
ATOM 2370 C CA . PRO A 1 290 ? -9.148 -8.805 27.862 1.00 59.47 290 PRO A CA 1
ATOM 2371 C C . PRO A 1 290 ? -8.869 -10.157 27.171 1.00 59.47 290 PRO A C 1
ATOM 2373 O O . PRO A 1 290 ? -7.764 -10.680 27.296 1.00 59.47 290 PRO A O 1
ATOM 2376 N N . PHE A 1 291 ? -9.826 -10.729 26.427 1.00 55.09 291 PHE A N 1
ATOM 2377 C CA . PHE A 1 291 ? -9.728 -12.057 25.810 1.00 55.09 291 PHE A CA 1
ATOM 2378 C C . PHE A 1 291 ? -8.956 -12.113 24.487 1.00 55.09 291 PHE A C 1
ATOM 2380 O O . PHE A 1 291 ? -8.509 -13.197 24.120 1.00 55.09 291 PHE A O 1
ATOM 2387 N N . TYR A 1 292 ? -8.640 -10.985 23.832 1.00 54.97 292 TYR A N 1
ATOM 2388 C CA . TYR A 1 292 ? -7.661 -10.987 22.720 1.00 54.97 292 TYR A CA 1
ATOM 2389 C C . TYR A 1 292 ? -6.261 -11.460 23.155 1.00 54.97 292 TYR A C 1
ATOM 2391 O O . TYR A 1 292 ? -5.408 -11.788 22.336 1.00 54.97 292 TYR A O 1
ATOM 2399 N N . LEU A 1 293 ? -6.047 -11.566 24.470 1.00 48.06 293 LEU A N 1
ATOM 2400 C CA . LEU A 1 293 ? -4.879 -12.157 25.110 1.00 48.06 293 LEU A CA 1
ATOM 2401 C C . LEU A 1 293 ? -4.937 -13.701 25.187 1.00 48.06 293 LEU A C 1
ATOM 2403 O O . LEU A 1 293 ? -4.001 -14.306 25.714 1.00 48.06 293 LEU A O 1
ATOM 2407 N N . TYR A 1 294 ? -6.001 -14.350 24.714 1.00 44.50 294 TYR A N 1
ATOM 2408 C CA . TYR A 1 294 ? -6.252 -15.786 24.869 1.00 44.50 294 TYR A CA 1
ATOM 2409 C C . TYR A 1 294 ? -6.718 -16.450 23.567 1.00 44.50 294 TYR A C 1
ATOM 2411 O O . TYR A 1 294 ? -7.716 -17.159 23.548 1.00 44.50 294 TYR A O 1
ATOM 2419 N N . THR A 1 295 ? -5.962 -16.316 22.478 1.00 43.28 295 THR A N 1
ATOM 2420 C CA . THR A 1 295 ? -5.974 -17.363 21.448 1.00 43.28 295 THR A CA 1
ATOM 2421 C C . THR A 1 295 ? -4.556 -17.805 21.126 1.00 43.28 295 THR A C 1
ATOM 2423 O O . THR A 1 295 ? -3.613 -17.025 21.009 1.00 43.28 295 THR A O 1
ATOM 2426 N N . SER A 1 296 ? -4.410 -19.120 21.177 1.00 39.84 296 SER A N 1
ATOM 2427 C CA . SER A 1 296 ? -3.190 -19.903 21.197 1.00 39.84 296 SER A CA 1
ATOM 2428 C C . SER A 1 296 ? -2.371 -19.779 19.919 1.00 39.84 296 SER A C 1
ATOM 2430 O O . SER A 1 296 ? -2.887 -19.496 18.843 1.00 39.84 296 SER A O 1
ATOM 2432 N N . ARG A 1 297 ? -1.074 -20.049 20.096 1.00 41.25 297 ARG A N 1
ATOM 2433 C CA . ARG A 1 297 ? -0.076 -20.383 19.077 1.00 41.25 297 ARG A CA 1
ATOM 2434 C C . ARG A 1 297 ? -0.691 -20.982 17.810 1.00 41.25 297 ARG A C 1
ATOM 2436 O O . ARG A 1 297 ? -1.511 -21.891 17.876 1.00 41.25 297 ARG A O 1
ATOM 2443 N N . ILE A 1 298 ? -0.201 -20.479 16.685 1.00 41.00 298 ILE A N 1
ATOM 2444 C CA . ILE A 1 298 ? -0.369 -21.025 15.343 1.00 41.00 298 ILE A CA 1
ATOM 2445 C C . ILE A 1 298 ? 0.127 -22.482 15.344 1.00 41.00 298 ILE A C 1
ATOM 2447 O O . ILE A 1 298 ? 1.300 -22.740 15.094 1.00 41.00 298 ILE A O 1
ATOM 2451 N N . ASP A 1 299 ? -0.766 -23.430 15.616 1.00 37.69 299 ASP A N 1
ATOM 2452 C CA . ASP A 1 299 ? -0.641 -24.820 15.172 1.00 37.69 299 ASP A CA 1
ATOM 2453 C C . ASP A 1 299 ? -1.309 -24.914 13.792 1.00 37.69 299 ASP A C 1
ATOM 2455 O O . ASP A 1 299 ? -2.377 -25.492 13.618 1.00 37.69 299 ASP A O 1
ATOM 2459 N N . ALA A 1 300 ? -0.712 -24.248 12.804 1.00 36.41 300 ALA A N 1
ATOM 2460 C CA . ALA A 1 300 ? -1.115 -24.333 11.401 1.00 36.41 300 ALA A CA 1
ATOM 2461 C C . ALA A 1 300 ? 0.094 -24.054 10.494 1.00 36.41 300 ALA A C 1
ATOM 2463 O O . ALA A 1 300 ? 0.108 -23.132 9.687 1.00 36.41 300 ALA A O 1
ATOM 2464 N N . PHE A 1 301 ? 1.148 -24.850 10.673 1.00 35.38 301 PHE A N 1
ATOM 2465 C CA . PHE A 1 301 ? 2.220 -25.034 9.692 1.00 35.38 301 PHE A CA 1
ATOM 2466 C C . PHE A 1 301 ? 2.119 -26.448 9.108 1.00 35.38 301 PHE A C 1
ATOM 2468 O O . PHE A 1 301 ? 3.060 -27.226 9.195 1.00 35.38 301 PHE A O 1
ATOM 2475 N N . VAL A 1 302 ? 0.959 -26.813 8.556 1.00 32.81 302 VAL A N 1
ATOM 2476 C CA . VAL A 1 302 ? 0.812 -28.001 7.701 1.00 32.81 302 VAL A CA 1
ATOM 2477 C C . VAL A 1 302 ? -0.274 -27.714 6.654 1.00 32.81 302 VAL A C 1
ATOM 2479 O O . VAL A 1 302 ? -1.402 -27.406 7.035 1.00 32.81 302 VAL A O 1
ATOM 2482 N N . LEU A 1 303 ? 0.114 -27.890 5.380 1.00 32.03 303 LEU A N 1
ATOM 2483 C CA . LEU A 1 303 ? -0.617 -27.785 4.097 1.00 32.03 303 LEU A CA 1
ATOM 2484 C C . LEU A 1 303 ? -0.583 -26.422 3.392 1.00 32.03 303 LEU A C 1
ATOM 2486 O O . LEU A 1 303 ? -1.435 -25.553 3.663 1.00 32.03 303 LEU A O 1
#

Secondary structure (DSSP, 8-state):
---HHHHHHHHHHHHHHHHHHIIIIIITTT---HHHHHHHHHHHHHHHTSPPGGG-TTSTT--HHHHHHHHHHHHHTSTTHHHHH-TGGGHHHHHHHTTTT-HHHHTTS-HHHHHHHHHH-GGG---TTTHHHHHHHHHHHHHHHHHHTT-SSHHHHHHHHHHHHTTSTT-THHHHHHHHHSTT--HHHHHHHHHHTT-TT-----HHHHHHHHHHHS---TTSPPPPHHHHHHHHHHHHHHHTS-HHHHHHHHHHHHH-EE--BTTB-S-EE----HHHHHHHHHHH-GGGG----------

Radius of gyration: 20.46 Å; chains: 1; bounding box: 49×51×52 Å